Protein 5N6G (pdb70)

B-factor: mean 23.85, std 12.66, range [9.95, 80.32]

Solvent-accessible surface area: 14034 Å² total; per-residue (Å²): 91,47,1,40,72,88,11,101,0,34,81,3,49,2,67,12,31,0,0,1,3,17,27,35,1,9,9,1,84,45,10,52,6,56,100,61,2,2,58,0,1,67,65,0,4,78,3,2,0,1,0,0,4,2,0,0,5,15,76,36,0,10,0,19,10,48,3,1,0,6,69,80,156,107,0,17,121,12,0,77,107,0,0,69,16,0,63,106,60,56,4,56,0,0,0,4,0,5,1,0,0,6,0,0,35,48,63,26,8,46,193,49,26,90,0,2,1,2,12,69,54,63,4,189,16,121,0,52,15,73,63,164,113,49,68,54,42,139,18,129,7,16,128,8,84,47,5,74,96,117,24,2,35,119,2,19,77,43,0,79,40,1,0,111,9,0,69,90,0,16,7,21,0,0,0,0,9,0,0,16,0,20,0,1,0,0,1,0,0,46,39,3,10,128,34,142,50,94,18,4,54,54,44,90,32,29,0,83,0,1,17,56,0,0,61,8,0,16,152,65,16,30,25,14,75,0,0,0,12,0,0,0,3,0,52,27,29,72,4,88,7,41,84,10,41,72,0,0,25,48,0,0,66,23,0,6,132,61,122,6,0,0,0,0,1,0,17,0,7,57,58,31,81,102,126,63,88,42,12,132,159,100,18,72,51,78,40,0,33,41,11,1,73,130,35,36,2,172,1,11,8,0,0,14,9,64,34,86,66,98,44,0,33,84,9,2,106,70,47,145,6,31,0,0,1,11,14,106,24,0,4,0,0,6,16,0,21,112,12,3,120,88,98,22,113,81,37,83,55,69,107,107,32,17,106,19,74,33,46,128,6,1,19,86,24,82,60,50,130

Organism: Agrobacterium tumefaciens (NCBI:txid358)

Nearest PDB structures (foldseek):
  5n6g-assembly1_A  TM=1.003E+00  e=8.844E-84  Agrobacterium tumefaciens
  4a3u-assembly2_B  TM=9.582E-01  e=4.221E-44  Zymomonas mobilis
  2g5w-assembly1_A  TM=9.182E-01  e=3.194E-43  Arabidopsis thaliana
  8s8y-assembly1_A  TM=8.982E-01  e=1.308E-43  Solanum lycopersicum
  2g5w-assembly2_B  TM=9.128E-01  e=4.382E-42  Arabidopsis thaliana

CATH classification: 3.20.20.70

Foldseek 3Di:
DFQQDWDFQQPQTFRGFEEADEAAALAAAPLAADPQNLLLLLLQLNGSEYEYHEAELDLLQDAAGNHHHLPDPRRLQNLLSNLVSSVVSPGAYAYAYTGFAQNHALQSHVVSDHREAQAFDHFQDKYWDADPVRDIDIDGGGGHHHDDPVNLVVVLVSLLVSLVSRVSSPHQAYAYECEQNGHLVLLQADVNHPDDDQSDDDLNNSLVSVVSSLVSSCVRPNQSRYEYEYEQAACGRNTHHADSAVNLLVNLLVVLQRSHREYEYEQEHAQDDNQDHRHDDTHDVQSSVCSNVVSNHDGFYEYEDPDDLVNQRCCCVVPVGVHYHYYQQCLQESVVVVCSVVVHDGGGQDVVSSYDDGCVSRNPRDYDD

InterPro domains:
  IPR001155 NADH:flavin oxidoreductase/NADH oxidase, N-terminal [PF00724] (3-348)
  IPR013785 Aldolase-type TIM barrel [G3DSA:3.20.20.70] (1-371)
  IPR045247 Oxidoreductase Oye-like [PTHR22893] (2-369)

Radius of gyration: 19.06 Å; Cα contacts (8 Å, |Δi|>4): 917; chains: 1; bounding box: 37×59×51 Å

Sequence (369 aa):
TSLFEPAQAGDIALANRIVMAPLTRNRSPGAIPNNLNATYYEQRATAGLIVTEGTPISQQGQGYADVPGLYKREAIEGWKKITDGVHSAGGKIVAQIWHVGRISHTSLQPHGGQPVAPSAITAKSSKTYYIINDDGTGAFAETSEPRALTIDDIGLILEEDYRSGARAALEAGFDGVEIHAANGYLIEQFLLKSSSTNQRTDDYGGSIENRARFLLEVVDAVAEEIGAGRTGIRLSPVTPANDIFEADPQPLYNYVVEEQLGKRNLAFIHVVVEGATGGPRDFKQGDKPFDYASFKAAYRNAGGKGLWIANNGYDRQSAIEAVESGKVDAVAFGKAFIANPDLVRRLKNDAPLNAPNQPTFYGGGAEGYTDYPALA

Secondary structure (DSSP, 8-state):
--TTS-EEETTEEESSSEEE--------GGG---HHHHHHHHTTTTSSEEEEEEEESSSTT--STT---SSSHHHHHHHHHHHHHHHHTT--EEEEEE--TTS--GGGSGGGPPPEESS----S-EEEEE-TTS-EEEEEPPPPEEPPHHHHHHHHHHHHHHHHHHHHTT-SEEEEE--TTSHHHHHHSTTT----STTSSSHHHHHHHHHHHHHHHHHHH-GGGEEEEE-TT--GGG---S-HHHHHHHHHHHHTTTT-SEEEEE-SSTTS-TT--SSSSPP-HHHHHHHHHHTT--SEEEEESS--HHHHHHHHHTTS-SEEEESHHHHH-TTHHHHHHHT---PPP-GGGSSSSSSTTTT-SPPP-

Structure (mmCIF, N/CA/C/O backbone):
data_5N6G
#
_entry.id   5N6G
#
_cell.length_a   60.090
_cell.length_b   69.160
_cell.length_c   91.890
_cell.angle_alpha   90.00
_cell.angle_beta   90.00
_cell.angle_gamma   90.00
#
_symmetry.space_group_name_H-M   'P 21 21 21'
#
loop_
_entity.id
_entity.type
_entity.pdbx_description
1 polymer 'GTN Reductase'
2 non-polymer 'FLAVIN MONONUCLEOTIDE'
3 non-polymer '2-Phenylacrylic acid'
4 non-polymer GLYCEROL
5 non-polymer 'ACETATE ION'
6 water water
#
loop_
_atom_site.group_PDB
_atom_site.id
_atom_site.type_symbol
_atom_site.label_atom_id
_atom_site.label_alt_id
_atom_site.label_comp_id
_atom_site.label_asym_id
_atom_site.label_entity_id
_atom_site.label_seq_id
_atom_site.pdbx_PDB_ins_code
_atom_site.Cartn_x
_atom_site.Cartn_y
_atom_site.Cartn_z
_atom_site.occupancy
_atom_site.B_iso_or_equiv
_atom_site.auth_seq_id
_atom_site.auth_comp_id
_atom_site.auth_asym_id
_atom_site.auth_atom_id
_atom_site.pdbx_PDB_model_num
ATOM 1 N N . THR A 1 2 ? 137.152 61.121 75.365 1.00 40.65 2 THR A N 1
ATOM 2 C CA . THR A 1 2 ? 137.119 60.854 76.801 1.00 30.61 2 THR A CA 1
ATOM 3 C C . THR A 1 2 ? 135.838 60.120 77.170 1.00 33.45 2 THR A C 1
ATOM 4 O O . THR A 1 2 ? 134.755 60.463 76.706 1.00 33.78 2 THR A O 1
ATOM 8 N N . SER A 1 3 ?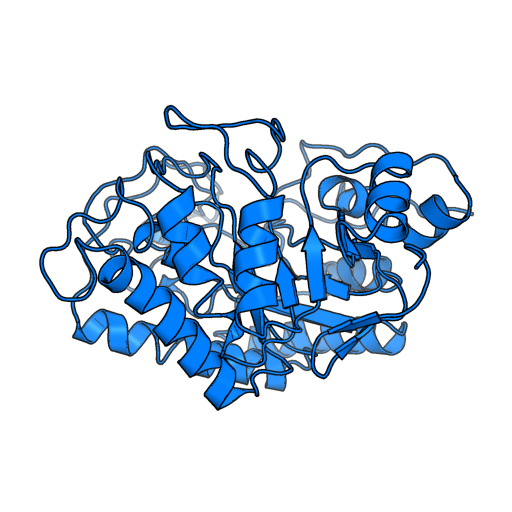 135.971 59.121 78.032 1.00 25.98 3 SER A N 1
ATOM 9 C CA . SER A 1 3 ? 134.859 58.300 78.475 1.00 25.64 3 SER A CA 1
ATOM 10 C C . SER A 1 3 ? 134.487 58.662 79.907 1.00 26.91 3 SER A C 1
ATOM 11 O O . SER A 1 3 ? 135.349 58.998 80.715 1.00 23.24 3 SER A O 1
ATOM 14 N N . LEU A 1 4 ? 133.191 58.555 80.207 1.00 22.96 4 LEU A N 1
ATOM 15 C CA . LEU A 1 4 ? 132.696 58.678 81.576 1.00 24.58 4 LEU A CA 1
ATOM 16 C C . LEU A 1 4 ? 133.403 57.715 82.521 1.00 23.70 4 LEU A C 1
ATOM 17 O O . LEU A 1 4 ? 133.495 57.980 83.730 1.00 22.37 4 LEU A O 1
ATOM 22 N N . PHE A 1 5 ? 133.880 56.593 82.001 1.00 24.69 5 PHE A N 1
ATOM 23 C CA . PHE A 1 5 ? 134.415 55.521 82.818 1.00 21.47 5 PHE A CA 1
ATOM 24 C C . PHE A 1 5 ? 135.920 55.592 82.980 1.00 26.56 5 PHE A C 1
ATOM 25 O O . PHE A 1 5 ? 136.476 54.806 83.747 1.00 31.93 5 PHE A O 1
ATOM 33 N N . GLU A 1 6 ? 136.581 56.550 82.354 1.00 23.15 6 GLU A N 1
ATOM 34 C CA . GLU A 1 6 ? 138.028 56.557 82.482 1.00 25.72 6 GLU A CA 1
ATOM 35 C C . GLU A 1 6 ? 138.491 57.554 83.537 1.00 18.92 6 GLU A C 1
ATOM 36 O O . GLU A 1 6 ? 137.747 58.448 83.954 1.00 20.98 6 GLU A O 1
ATOM 42 N N . PRO A 1 7 ? 139.724 57.406 84.015 1.00 20.74 7 PRO A N 1
ATOM 43 C CA . PRO A 1 7 ? 140.190 58.233 85.135 1.00 20.46 7 PRO A CA 1
ATOM 44 C C . PRO A 1 7 ? 140.288 59.705 84.782 1.00 25.01 7 PRO A C 1
ATOM 45 O O . PRO A 1 7 ? 140.309 60.117 83.619 1.00 22.50 7 PRO A O 1
ATOM 49 N N . ALA A 1 8 ? 140.353 60.509 85.837 1.00 22.92 8 ALA A N 1
ATOM 50 C CA . ALA A 1 8 ? 140.518 61.942 85.703 1.00 19.82 8 ALA A CA 1
ATOM 51 C C . ALA A 1 8 ? 141.378 62.460 86.840 1.00 23.90 8 ALA A C 1
ATOM 52 O O . ALA A 1 8 ? 141.675 61.747 87.807 1.00 22.66 8 ALA A O 1
ATOM 54 N N . GLN A 1 9 ? 141.760 63.725 86.716 1.00 23.34 9 GLN A N 1
ATOM 55 C CA . GLN A 1 9 ? 142.569 64.401 87.717 1.00 27.61 9 GLN A CA 1
ATOM 56 C C . GLN A 1 9 ? 141.869 65.696 88.087 1.00 24.14 9 GLN A C 1
ATOM 57 O O . GLN A 1 9 ? 141.529 66.492 87.206 1.00 25.70 9 GLN A O 1
ATOM 63 N N . ALA A 1 10 ? 141.633 65.901 89.373 1.00 18.53 10 ALA A N 1
ATOM 64 C CA . ALA A 1 10 ? 141.046 67.145 89.871 1.00 18.15 10 ALA A CA 1
ATOM 65 C C . ALA A 1 10 ? 142.101 67.754 90.780 1.00 23.48 10 ALA A C 1
ATOM 66 O O . ALA A 1 10 ? 142.208 67.363 91.939 1.00 21.66 10 ALA A O 1
ATOM 68 N N . GLY A 1 11 ? 142.900 68.661 90.248 1.00 21.59 11 GLY A N 1
ATOM 69 C CA . GLY A 1 11 ? 143.970 69.236 91.046 1.00 24.57 11 GLY A CA 1
ATOM 70 C C . GLY A 1 11 ? 144.909 68.139 91.511 1.00 16.62 11 GLY A C 1
ATOM 71 O O . GLY A 1 11 ? 145.483 67.405 90.698 1.00 23.31 11 GLY A O 1
ATOM 72 N N . ASP A 1 12 ? 145.053 67.994 92.829 1.00 19.83 12 ASP A N 1
ATOM 73 C CA . ASP A 1 12 ? 145.902 66.967 93.423 1.00 22.65 12 ASP A CA 1
ATOM 74 C C . ASP A 1 12 ? 145.207 65.625 93.584 1.00 24.03 12 ASP A C 1
ATOM 75 O O . ASP A 1 12 ? 145.846 64.674 94.049 1.00 24.38 12 ASP A O 1
ATOM 80 N N . ILE A 1 13 ? 143.933 65.516 93.216 1.00 19.93 13 ILE A N 1
ATOM 81 C CA . ILE A 1 13 ? 143.138 64.328 93.495 1.00 17.80 13 ILE A CA 1
ATOM 82 C C . ILE A 1 13 ? 142.997 63.516 92.213 1.00 16.89 13 ILE A C 1
ATOM 83 O O . ILE A 1 13 ? 142.472 64.012 91.210 1.00 22.37 13 ILE A O 1
ATOM 88 N N . ALA A 1 14 ? 143.433 62.263 92.260 1.00 21.24 14 ALA A N 1
ATOM 89 C CA . ALA A 1 14 ? 143.269 61.331 91.149 1.00 18.48 14 ALA A CA 1
ATOM 90 C C . ALA A 1 14 ? 141.953 60.582 91.289 1.00 24.29 14 ALA A C 1
ATOM 91 O O . ALA A 1 14 ? 141.708 59.967 92.324 1.00 27.19 14 ALA A O 1
ATOM 93 N N . LEU A 1 15 ? 141.118 60.620 90.246 1.00 19.63 15 LEU A N 1
ATOM 94 C CA . LEU A 1 15 ? 139.832 59.926 90.229 1.00 19.58 15 LEU A CA 1
ATOM 95 C C . LEU A 1 15 ? 139.901 58.696 89.336 1.00 25.31 15 LEU A C 1
ATOM 96 O O . LEU A 1 15 ? 140.419 58.761 88.216 1.00 22.61 15 LEU A O 1
ATOM 101 N N . ALA A 1 16 ? 139.338 57.581 89.813 1.00 19.48 16 ALA A N 1
ATOM 102 C CA . ALA A 1 16 ? 139.366 56.341 89.026 1.00 19.29 16 ALA A CA 1
ATOM 103 C C . ALA A 1 16 ? 138.379 56.370 87.871 1.00 23.50 16 ALA A C 1
ATOM 104 O O . ALA A 1 16 ? 138.521 55.586 86.926 1.00 23.54 16 ALA A O 1
ATOM 106 N N . ASN A 1 17 ? 137.375 57.233 87.938 1.00 20.42 17 ASN A N 1
ATOM 107 C CA . ASN A 1 17 ? 136.390 57.387 86.882 1.00 19.17 17 ASN A CA 1
ATOM 108 C C . ASN A 1 17 ? 135.738 58.744 87.065 1.00 18.49 17 ASN A C 1
ATOM 109 O O . ASN A 1 17 ? 136.029 59.473 88.017 1.00 18.58 17 ASN A O 1
ATOM 114 N N . ARG A 1 18 ? 134.840 59.082 86.145 1.00 18.35 18 ARG A N 1
ATOM 115 C CA . ARG A 1 18 ? 134.249 60.405 86.116 1.00 17.93 18 ARG A CA 1
ATOM 116 C C . ARG A 1 18 ? 132.798 60.400 86.580 1.00 20.47 18 ARG A C 1
ATOM 117 O O . ARG A 1 18 ? 132.040 61.313 86.255 1.00 19.32 18 ARG A O 1
ATOM 125 N N . ILE A 1 19 ? 132.422 59.421 87.394 1.00 19.26 19 ILE A N 1
ATOM 126 C CA . ILE A 1 19 ? 131.093 59.339 87.986 1.00 17.66 19 ILE A CA 1
ATOM 127 C C . ILE A 1 19 ? 131.241 59.803 89.432 1.00 17.39 19 ILE A C 1
ATOM 128 O O . ILE A 1 19 ? 131.950 59.177 90.223 1.00 19.69 19 ILE A O 1
ATOM 133 N N . VAL A 1 20 ? 130.626 60.928 89.765 1.00 14.75 20 VAL A N 1
ATOM 134 C CA . VAL A 1 20 ? 130.774 61.569 91.062 1.00 15.83 20 VAL A CA 1
ATOM 135 C C . VAL A 1 20 ? 129.483 61.392 91.850 1.00 15.35 20 VAL A C 1
ATOM 136 O O . VAL A 1 20 ? 128.385 61.478 91.293 1.00 17.41 20 VAL A O 1
ATOM 140 N N . MET A 1 21 ? 129.613 61.114 93.146 1.00 14.96 21 MET A N 1
ATOM 141 C CA . MET A 1 21 ? 128.468 61.126 94.053 1.00 14.49 21 MET A CA 1
ATOM 142 C C . MET A 1 21 ? 128.247 62.553 94.546 1.00 14.63 21 MET A C 1
ATOM 143 O O . MET A 1 21 ? 129.084 63.121 95.274 1.00 15.45 21 MET A O 1
ATOM 148 N N . ALA A 1 22 ? 127.135 63.143 94.125 1.00 14.95 22 ALA A N 1
ATOM 149 C CA . ALA A 1 22 ? 126.803 64.499 94.525 1.00 15.43 22 ALA A CA 1
ATOM 150 C C . ALA A 1 22 ? 126.543 64.578 96.035 1.00 13.28 22 ALA A C 1
ATOM 151 O O . ALA A 1 22 ? 126.209 63.573 96.680 1.00 16.37 22 ALA A O 1
ATOM 153 N N . PRO A 1 23 ? 126.675 65.772 96.615 1.00 13.24 23 PRO A N 1
ATOM 154 C CA . PRO A 1 23 ? 126.435 65.930 98.058 1.00 12.30 23 PRO A CA 1
ATOM 155 C C . PRO A 1 23 ? 124.962 65.717 98.378 1.00 15.07 23 PRO A C 1
ATOM 156 O O . PRO A 1 23 ? 124.085 66.257 97.698 1.00 16.36 23 PRO A O 1
ATOM 160 N N . LEU A 1 24 ? 124.688 64.929 99.417 1.00 12.96 24 LEU A N 1
ATOM 161 C CA . LEU A 1 24 ? 123.318 64.580 99.767 1.00 13.27 24 LEU A CA 1
ATOM 162 C C . LEU A 1 24 ? 123.122 64.604 101.282 1.00 16.23 24 LEU A C 1
ATOM 163 O O . LEU A 1 24 ? 123.485 63.643 101.969 1.00 17.19 24 LEU A O 1
ATOM 168 N N . THR A 1 25 ? 122.485 65.657 101.779 1.00 11.77 25 THR A N 1
ATOM 169 C CA . THR A 1 25 ? 122.037 65.729 103.175 1.00 11.75 25 THR A CA 1
ATOM 170 C C . THR A 1 25 ? 121.034 64.627 103.482 1.00 12.73 25 THR A C 1
ATOM 171 O O . THR A 1 25 ? 120.007 64.482 102.804 1.00 13.82 25 THR A O 1
ATOM 175 N N . ARG A 1 26 ? 121.332 63.827 104.512 1.00 14.91 26 ARG A N 1
ATOM 176 C CA . ARG A 1 26 ? 120.453 62.736 104.902 1.00 14.09 26 ARG A CA 1
ATOM 177 C C . ARG A 1 26 ? 119.980 62.809 106.346 1.00 15.78 26 ARG A C 1
ATOM 178 O O . ARG A 1 26 ? 119.119 62.020 106.721 1.00 15.12 26 ARG A O 1
ATOM 186 N N . ASN A 1 27 ? 120.507 63.737 107.150 1.00 14.71 27 ASN A N 1
ATOM 187 C CA . ASN A 1 27 ? 120.082 63.964 108.544 1.00 14.81 27 ASN A CA 1
ATOM 188 C C . ASN A 1 27 ? 120.094 62.695 109.395 1.00 14.15 27 ASN A C 1
ATOM 189 O O . ASN A 1 27 ? 119.141 62.392 110.134 1.00 15.70 27 ASN A O 1
ATOM 194 N N . ARG A 1 28 ? 121.203 61.973 109.324 1.00 14.80 28 ARG A N 1
ATOM 195 C CA . ARG A 1 28 ? 121.349 60.728 110.055 1.00 15.97 28 ARG A CA 1
ATOM 196 C C . ARG A 1 28 ? 122.580 60.744 110.951 1.00 15.13 28 ARG A C 1
ATOM 197 O O . ARG A 1 28 ? 123.173 59.698 111.219 1.00 15.92 28 ARG A O 1
ATOM 205 N N . SER A 1 29 ? 122.961 61.926 111.450 1.00 16.34 29 SER A N 1
ATOM 206 C CA . SER A 1 29 ? 124.120 62.075 112.332 1.00 16.14 29 SER A CA 1
ATOM 207 C C . SER A 1 29 ? 123.758 62.884 113.579 1.00 15.48 29 SER A C 1
ATOM 208 O O . SER A 1 29 ? 124.168 64.040 113.725 1.00 18.18 29 SER A O 1
ATOM 211 N N . PRO A 1 30 ? 123.017 62.285 114.508 1.00 15.90 30 PRO A N 1
ATOM 212 C CA . PRO A 1 30 ? 122.686 62.981 115.756 1.00 19.58 30 PRO A CA 1
ATOM 213 C C . PRO A 1 30 ? 123.925 63.513 116.460 1.00 19.66 30 PRO A C 1
ATOM 214 O O . PRO A 1 30 ? 124.981 62.868 116.506 1.00 20.75 30 PRO A O 1
ATOM 218 N N . GLY A 1 31 ? 123.783 64.707 117.028 1.00 18.58 31 GLY A N 1
ATOM 219 C CA . GLY A 1 31 ? 124.870 65.343 117.732 1.00 22.07 31 GLY A CA 1
ATOM 220 C C . GLY A 1 31 ? 125.928 65.915 116.833 1.00 22.08 31 GLY A C 1
ATOM 221 O O . GLY A 1 31 ? 126.987 66.315 117.329 1.00 18.44 31 GLY A O 1
ATOM 222 N N . ALA A 1 32 ? 125.688 65.929 115.518 1.00 15.29 32 ALA A N 1
ATOM 223 C CA . ALA A 1 32 ? 126.632 66.480 114.551 1.00 15.32 32 ALA A CA 1
ATOM 224 C C . ALA A 1 32 ? 127.902 65.640 114.446 1.00 16.25 32 ALA A C 1
ATOM 225 O O . ALA A 1 32 ? 128.968 66.162 114.097 1.00 18.18 32 ALA A O 1
ATOM 227 N N . ILE A 1 33 ? 127.788 64.337 114.710 1.00 15.38 33 ILE A N 1
ATOM 228 C CA . ILE A 1 33 ? 128.930 63.431 114.766 1.00 14.52 33 ILE A CA 1
ATOM 229 C C . ILE A 1 33 ? 128.634 62.257 113.844 1.00 15.85 33 ILE A C 1
ATOM 230 O O . ILE A 1 33 ? 127.644 61.544 114.045 1.00 16.72 33 ILE A O 1
ATOM 235 N N . PRO A 1 34 ? 129.458 61.992 112.821 1.00 14.73 34 PRO A N 1
ATOM 236 C CA . PRO A 1 34 ? 129.239 60.792 112.009 1.00 14.32 34 PRO A CA 1
ATOM 237 C C . PRO A 1 34 ? 129.374 59.533 112.844 1.00 16.42 34 PRO A C 1
ATOM 238 O O . PRO A 1 34 ? 130.199 59.450 113.754 1.00 19.52 34 PRO A O 1
ATOM 242 N N . ASN A 1 35 ? 128.572 58.522 112.487 1.00 17.53 35 ASN A N 1
ATOM 243 C CA . ASN A 1 35 ? 128.495 57.289 113.257 1.00 15.06 35 ASN A CA 1
ATOM 244 C C . ASN A 1 35 ? 128.752 56.075 112.368 1.00 16.21 35 ASN A C 1
ATOM 245 O O . ASN A 1 35 ? 129.162 56.222 111.210 1.00 16.41 35 ASN A O 1
ATOM 250 N N . ASN A 1 36 ? 128.592 54.868 112.906 1.00 16.05 36 ASN A N 1
ATOM 251 C CA . ASN A 1 36 ? 128.973 53.674 112.146 1.00 16.34 36 ASN A CA 1
ATOM 252 C C . ASN A 1 36 ? 128.046 53.430 110.959 1.00 16.45 36 ASN A C 1
ATOM 253 O O . ASN A 1 36 ? 128.490 52.943 109.906 1.00 17.39 36 ASN A O 1
ATOM 258 N N . LEU A 1 37 ? 126.757 53.741 111.110 1.00 19.53 37 LEU A N 1
ATOM 259 C CA . LEU A 1 37 ? 125.832 53.611 109.977 1.00 18.28 37 LEU A CA 1
ATOM 260 C C . LEU A 1 37 ? 126.226 54.538 108.834 1.00 20.45 37 LEU A C 1
ATOM 261 O O . LEU A 1 37 ? 126.193 54.144 107.656 1.00 17.20 37 LEU A O 1
ATOM 266 N N . ASN A 1 38 ? 126.615 55.773 109.159 1.00 16.00 38 ASN A N 1
ATOM 267 C CA . ASN A 1 38 ? 127.108 56.702 108.151 1.00 15.10 38 ASN A CA 1
ATOM 268 C C . ASN A 1 38 ? 128.307 56.115 107.419 1.00 15.85 38 ASN A C 1
ATOM 269 O O . ASN A 1 38 ? 128.455 56.290 106.196 1.00 16.71 38 ASN A O 1
ATOM 274 N N . ALA A 1 39 ? 129.178 55.410 108.154 1.00 16.76 39 ALA A N 1
ATOM 275 C CA . ALA A 1 39 ? 130.353 54.820 107.525 1.00 17.77 39 ALA A CA 1
ATOM 276 C C . ALA A 1 39 ? 129.958 53.730 106.546 1.00 16.16 39 ALA A C 1
ATOM 277 O O . ALA A 1 39 ? 130.508 53.651 105.443 1.00 17.74 39 ALA A O 1
ATOM 279 N N . THR A 1 40 ? 128.993 52.896 106.913 1.00 16.57 40 THR A N 1
ATOM 280 C CA . THR A 1 40 ? 128.537 51.871 105.982 1.00 17.06 40 THR A CA 1
ATOM 281 C C . THR A 1 40 ? 128.012 52.509 104.703 1.00 17.45 40 THR A C 1
ATOM 282 O O . THR A 1 40 ? 128.322 52.064 103.595 1.00 18.58 40 THR A O 1
ATOM 286 N N . TYR A 1 41 ? 127.197 53.547 104.853 1.00 17.20 41 TYR A N 1
ATOM 287 C CA . TYR A 1 41 ? 126.578 54.217 103.714 1.00 15.36 41 TYR A CA 1
ATOM 288 C C . TYR A 1 41 ? 127.615 54.707 102.719 1.00 16.77 41 TYR A C 1
ATOM 289 O O . TYR A 1 41 ? 127.480 54.485 101.506 1.00 15.41 41 TYR A O 1
ATOM 298 N N . TYR A 1 42 ? 128.650 55.406 103.200 1.00 16.30 42 TYR A N 1
ATOM 299 C CA . TYR A 1 42 ? 129.649 55.920 102.269 1.00 14.32 42 TYR A CA 1
ATOM 300 C C . TYR A 1 42 ? 130.512 54.796 101.699 1.00 19.15 42 TYR A C 1
ATOM 301 O O . TYR A 1 42 ? 130.870 54.823 100.512 1.00 17.19 42 TYR A O 1
ATOM 310 N N . GLU A 1 43 ? 130.842 53.795 102.516 1.00 18.00 43 GLU A N 1
ATOM 311 C CA . GLU A 1 43 ? 131.672 52.698 102.032 1.00 16.74 43 GLU A CA 1
ATOM 312 C C . GLU A 1 43 ? 130.965 51.922 100.924 1.00 17.94 43 GLU A C 1
ATOM 313 O O . GLU A 1 43 ? 131.625 51.419 100.004 1.00 20.15 43 GLU A O 1
ATOM 319 N N . GLN A 1 44 ? 129.629 51.825 100.989 1.00 16.52 44 GLN A N 1
ATOM 320 C CA . GLN A 1 44 ? 128.844 51.131 99.965 1.00 19.69 44 GLN A CA 1
ATOM 321 C C . GLN A 1 44 ? 128.978 51.780 98.597 1.00 18.38 44 GLN A C 1
ATOM 322 O O . GLN A 1 44 ? 128.734 51.109 97.567 1.00 19.23 44 GLN A O 1
ATOM 328 N N . ARG A 1 45 ? 129.320 53.073 98.577 1.00 17.37 45 ARG A N 1
ATOM 329 C CA . ARG A 1 45 ? 129.360 53.901 97.378 1.00 17.22 45 ARG A CA 1
ATOM 330 C C . ARG A 1 45 ? 130.779 54.294 96.957 1.00 19.93 45 ARG A C 1
ATOM 331 O O . ARG A 1 45 ? 130.949 55.131 96.066 1.00 18.48 45 ARG A O 1
ATOM 339 N N . ALA A 1 46 ? 131.793 53.647 97.510 1.00 19.17 46 ALA A N 1
ATOM 340 C CA . ALA A 1 46 ? 133.175 54.052 97.319 1.00 19.85 46 ALA A CA 1
ATOM 341 C C . ALA A 1 46 ? 133.735 53.700 95.949 1.00 20.06 46 ALA A C 1
ATOM 342 O O . ALA A 1 46 ? 134.896 54.045 95.685 1.00 24.15 46 ALA A O 1
ATOM 344 N N . THR A 1 47 ? 132.978 53.006 95.092 1.00 20.93 47 THR A N 1
ATOM 345 C CA . THR A 1 47 ? 133.415 52.854 93.707 1.00 18.69 47 THR A CA 1
ATOM 346 C C . THR A 1 47 ? 133.179 54.109 92.872 1.00 19.10 47 THR A C 1
ATOM 347 O O . THR A 1 47 ? 133.701 54.186 91.748 1.00 20.19 47 THR A O 1
ATOM 351 N N . ALA A 1 48 ? 132.466 55.102 93.402 1.00 20.14 48 ALA A N 1
ATOM 352 C CA . ALA A 1 48 ? 132.398 56.405 92.751 1.00 18.19 48 ALA A CA 1
ATOM 353 C C . ALA A 1 48 ? 133.804 56.924 92.507 1.00 17.51 48 ALA A C 1
ATOM 354 O O . ALA A 1 48 ? 134.695 56.728 93.333 1.00 19.67 48 ALA A O 1
ATOM 356 N N . GLY A 1 49 ? 134.008 57.574 91.355 1.00 19.11 49 GLY A N 1
ATOM 357 C CA . GLY A 1 49 ? 135.280 58.239 91.117 1.00 18.52 49 GLY A CA 1
ATOM 358 C C . GLY A 1 49 ? 135.609 59.259 92.192 1.00 18.02 49 GLY A C 1
ATOM 359 O O . GLY A 1 49 ? 136.764 59.383 92.622 1.00 18.09 49 GLY A O 1
ATOM 360 N N . LEU A 1 50 ? 134.594 59.975 92.662 1.00 16.04 50 LEU A N 1
ATOM 361 C CA . LEU A 1 50 ? 134.724 60.920 93.762 1.00 14.45 50 LEU A CA 1
ATOM 362 C C . LEU A 1 50 ? 133.401 60.952 94.512 1.00 14.91 50 LEU A C 1
ATOM 363 O O . LEU A 1 50 ? 132.334 61.030 93.894 1.00 16.41 50 LEU A O 1
ATOM 368 N N . ILE A 1 51 ? 133.471 60.896 95.852 1.00 15.07 51 ILE A N 1
ATOM 369 C CA . ILE A 1 51 ? 132.331 61.177 96.702 1.00 12.45 51 ILE A CA 1
ATOM 370 C C . ILE A 1 51 ? 132.454 62.600 97.205 1.00 13.82 51 ILE A C 1
ATOM 371 O O . ILE A 1 51 ? 133.507 62.972 97.734 1.00 15.69 51 ILE A O 1
ATOM 376 N N . VAL A 1 52 ? 131.384 63.393 97.055 1.00 12.94 52 VAL A N 1
ATOM 377 C CA . VAL A 1 52 ? 131.232 64.640 97.798 1.00 12.38 52 VAL A CA 1
ATOM 378 C C . VAL A 1 52 ? 130.294 64.340 98.950 1.00 12.72 52 VAL A C 1
ATOM 379 O O . VAL A 1 52 ? 129.186 63.825 98.733 1.00 15.14 52 VAL A O 1
ATOM 383 N N . THR A 1 53 ? 130.734 64.637 100.171 1.00 13.70 53 THR A N 1
ATOM 384 C CA . THR A 1 53 ? 129.884 64.337 101.304 1.00 13.44 53 THR A CA 1
ATOM 385 C C . THR A 1 53 ? 128.638 65.218 101.280 1.00 14.03 53 THR A C 1
ATOM 386 O O . THR A 1 53 ? 128.601 66.291 100.672 1.00 15.58 53 THR A O 1
ATOM 390 N N . GLU A 1 54 ? 127.643 64.784 102.046 1.00 14.70 54 GLU A N 1
ATOM 391 C CA . GLU A 1 54 ? 126.592 65.680 102.508 1.00 15.64 54 GLU A CA 1
ATOM 392 C C . GLU A 1 54 ? 127.202 66.971 103.028 1.00 13.78 54 GLU A C 1
ATOM 393 O O . GLU A 1 54 ? 128.311 66.981 103.560 1.00 13.23 54 GLU A O 1
ATOM 399 N N . GLY A 1 55 ? 126.459 68.064 102.932 1.00 15.93 55 GLY A N 1
ATOM 400 C CA . GLY A 1 55 ? 126.947 69.297 103.505 1.00 13.71 55 GLY A CA 1
ATOM 401 C C . GLY A 1 55 ? 127.318 69.100 104.954 1.00 11.99 55 GLY A C 1
ATOM 402 O O . GLY A 1 55 ? 126.569 68.471 105.722 1.00 13.01 55 GLY A O 1
ATOM 403 N N . THR A 1 56 ? 128.494 69.586 105.326 1.00 12.99 56 THR A N 1
ATOM 404 C CA . THR A 1 56 ? 129.013 69.409 106.676 1.00 10.66 56 THR A CA 1
ATOM 405 C C . THR A 1 56 ? 129.426 70.767 107.231 1.00 13.20 56 THR A C 1
ATOM 406 O O . THR A 1 56 ? 130.376 71.389 106.716 1.00 13.85 56 THR A O 1
ATOM 410 N N . PRO A 1 57 ? 128.727 71.295 108.231 1.00 11.31 57 PRO A N 1
ATOM 411 C CA . PRO A 1 57 ? 128.984 72.672 108.650 1.00 11.12 57 PRO A CA 1
ATOM 412 C C . PRO A 1 57 ? 130.325 72.859 109.317 1.00 13.33 57 PRO A C 1
ATOM 413 O O . PRO A 1 57 ? 130.826 71.996 110.045 1.00 14.51 57 PRO A O 1
ATOM 417 N N . ILE A 1 58 ? 130.888 74.046 109.065 1.00 13.26 58 ILE A N 1
ATOM 418 C CA . ILE A 1 58 ? 132.165 74.450 109.656 1.00 13.49 58 ILE A CA 1
ATOM 419 C C . ILE A 1 58 ? 132.029 74.891 111.105 1.00 14.30 58 ILE A C 1
ATOM 420 O O . ILE A 1 58 ? 133.046 75.039 111.807 1.00 15.74 58 ILE A O 1
ATOM 425 N N . SER A 1 59 ? 130.811 75.107 111.582 1.00 14.36 59 SER A N 1
ATOM 426 C CA . SER A 1 59 ? 130.576 75.635 112.917 1.00 14.45 59 SER A CA 1
ATOM 427 C C . SER A 1 59 ? 129.123 75.370 113.260 1.00 13.98 59 SER A C 1
ATOM 428 O O . SER A 1 59 ? 128.302 75.107 112.380 1.00 14.53 59 SER A O 1
ATOM 431 N N . GLN A 1 60 ? 128.800 75.504 114.547 1.00 13.22 60 GLN A N 1
ATOM 432 C CA . GLN A 1 60 ? 127.404 75.384 114.941 1.00 14.88 60 GLN A CA 1
ATOM 433 C C . GLN A 1 60 ? 126.580 76.522 114.339 1.00 17.10 60 GLN A C 1
ATOM 434 O O . GLN A 1 60 ? 125.426 76.326 113.943 1.00 15.27 60 GLN A O 1
ATOM 440 N N . GLN A 1 61 ? 127.166 77.715 114.241 1.00 14.70 61 GLN A N 1
ATOM 441 C CA . GLN A 1 61 ? 126.492 78.836 113.597 1.00 14.27 61 GLN A CA 1
ATOM 442 C C . GLN A 1 61 ? 126.123 78.493 112.155 1.00 13.90 61 GLN A C 1
ATOM 443 O O . GLN A 1 61 ? 125.084 78.938 111.654 1.00 13.84 61 GLN A O 1
ATOM 449 N N . GLY A 1 62 ? 126.936 77.695 111.489 1.00 13.44 62 GLY A N 1
ATOM 450 C CA . GLY A 1 62 ? 126.664 77.276 110.119 1.00 13.49 62 GLY A CA 1
ATOM 451 C C . GLY A 1 62 ? 125.670 76.160 109.937 1.00 13.81 62 GLY A C 1
ATOM 452 O O . GLY A 1 62 ? 125.424 75.768 108.782 1.00 13.48 62 GLY A O 1
ATOM 453 N N . GLN A 1 63 ? 125.134 75.607 111.028 1.00 12.57 63 GLN A N 1
ATOM 454 C CA . GLN A 1 63 ? 124.111 74.560 110.975 1.00 13.16 63 GLN A CA 1
ATOM 455 C C . GLN A 1 63 ? 122.736 75.147 110.702 1.00 15.77 63 GLN A C 1
ATOM 456 O O . GLN A 1 63 ? 122.330 76.115 111.347 1.00 15.00 63 GLN A O 1
ATOM 462 N N . GLY A 1 64 ? 121.979 74.475 109.834 1.00 15.38 64 GLY A N 1
ATOM 463 C CA . GLY A 1 64 ? 120.610 74.862 109.553 1.00 14.69 64 GLY A CA 1
ATOM 464 C C . GLY A 1 64 ? 119.567 73.776 109.682 1.00 16.22 64 GLY A C 1
ATOM 465 O O . GLY A 1 64 ? 118.372 74.073 109.614 1.00 15.96 64 GLY A O 1
ATOM 466 N N . TYR A 1 65 ? 120.003 72.517 109.867 1.00 15.52 65 TYR A N 1
ATOM 467 C CA . TYR A 1 65 ? 119.109 71.365 109.980 1.00 14.82 65 TYR A CA 1
ATOM 468 C C . TYR A 1 65 ? 119.622 70.463 111.086 1.00 16.05 65 TYR A C 1
ATOM 469 O O . TYR A 1 65 ? 120.823 70.404 111.360 1.00 17.61 65 TYR A O 1
ATOM 478 N N . ALA A 1 66 ? 118.698 69.702 111.668 1.00 17.80 66 ALA A N 1
ATOM 479 C CA . ALA A 1 66 ? 119.063 68.790 112.738 1.00 19.27 66 ALA A CA 1
ATOM 480 C C . ALA A 1 66 ? 119.748 67.529 112.212 1.00 16.11 66 ALA A C 1
ATOM 481 O O . ALA A 1 66 ? 119.531 67.082 111.079 1.00 17.30 66 ALA A O 1
ATOM 483 N N . ASP A 1 67 ? 120.589 66.953 113.072 1.00 14.71 67 ASP A N 1
ATOM 484 C CA . ASP A 1 67 ? 121.222 65.655 112.856 1.00 16.45 67 ASP A CA 1
ATOM 485 C C . ASP A 1 67 ? 122.122 65.653 111.623 1.00 19.21 67 ASP A C 1
ATOM 486 O O . ASP A 1 67 ? 122.235 64.637 110.930 1.00 16.39 67 ASP A O 1
ATOM 491 N N . VAL A 1 68 ? 122.762 66.789 111.358 1.00 14.40 68 VAL A N 1
ATOM 492 C CA . VAL A 1 68 ? 123.715 66.943 110.267 1.00 14.58 68 VAL A CA 1
ATOM 493 C C . VAL A 1 68 ? 125.124 66.851 110.838 1.00 14.80 68 VAL A C 1
ATOM 494 O O . VAL A 1 68 ? 125.417 67.528 111.841 1.00 13.92 68 VAL A O 1
ATOM 498 N N . PRO A 1 69 ? 126.009 66.058 110.241 1.00 14.83 69 PRO A N 1
ATOM 499 C CA . PRO A 1 69 ? 127.367 65.932 110.780 1.00 13.49 69 PRO A CA 1
ATOM 500 C C . PRO A 1 69 ? 128.164 67.188 110.476 1.00 13.76 69 PRO A C 1
ATOM 501 O O . PRO A 1 69 ? 128.062 67.754 109.392 1.00 15.98 69 PRO A O 1
ATOM 505 N N . GLY A 1 70 ? 128.975 67.621 111.442 1.00 15.79 70 GLY A N 1
ATOM 506 C CA . GLY A 1 70 ? 129.818 68.782 111.277 1.00 14.68 70 GLY A CA 1
ATOM 507 C C . GLY A 1 70 ? 131.309 68.475 111.286 1.00 16.20 70 GLY A C 1
ATOM 508 O O . GLY A 1 70 ? 131.740 67.324 111.318 1.00 14.52 70 GLY A O 1
ATOM 509 N N . LEU A 1 71 ? 132.106 69.555 111.257 1.00 15.86 71 LEU A N 1
ATOM 510 C CA . LEU A 1 71 ? 133.558 69.474 111.354 1.00 14.54 71 LEU A CA 1
ATOM 511 C C . LEU A 1 71 ? 134.097 70.248 112.553 1.00 18.90 71 LEU A C 1
ATOM 512 O O . LEU A 1 71 ? 135.280 70.582 112.582 1.00 23.10 71 LEU A O 1
ATOM 517 N N . TYR A 1 72 ? 133.263 70.516 113.559 1.00 15.77 72 TYR A N 1
ATOM 518 C CA . TYR A 1 72 ? 133.648 71.424 114.644 1.00 18.13 72 TYR A CA 1
ATOM 519 C C . TYR A 1 72 ? 133.697 70.755 116.015 1.00 19.65 72 TYR A C 1
ATOM 520 O O . TYR A 1 72 ? 133.923 71.441 117.031 1.00 22.09 72 TYR A O 1
ATOM 529 N N . LYS A 1 73 ? 133.525 69.445 116.089 1.00 17.09 73 LYS A N 1
ATOM 530 C CA . LYS A 1 73 ? 133.743 68.673 117.306 1.00 18.33 73 LYS A CA 1
ATOM 531 C C . LYS A 1 73 ? 134.847 67.660 117.065 1.00 20.80 73 LYS A C 1
ATOM 532 O O . LYS A 1 73 ? 134.947 67.109 115.963 1.00 16.76 73 LYS A O 1
ATOM 538 N N . ARG A 1 74 ? 135.672 67.408 118.094 1.00 20.18 74 ARG A N 1
ATOM 539 C CA . ARG A 1 74 ? 136.707 66.388 117.969 1.00 20.54 74 ARG A CA 1
ATOM 540 C C . ARG A 1 74 ? 136.095 65.045 117.631 1.00 17.92 74 ARG A C 1
ATOM 541 O O . ARG A 1 74 ? 136.643 64.288 116.822 1.00 16.97 74 ARG A O 1
ATOM 549 N N . GLU A 1 75 ? 134.978 64.722 118.278 1.00 17.70 75 GLU A N 1
ATOM 550 C CA . GLU A 1 75 ? 134.300 63.462 118.025 1.00 17.15 75 GLU A CA 1
ATOM 551 C C . GLU A 1 75 ? 133.840 63.365 116.581 1.00 15.43 75 GLU A C 1
ATOM 552 O O . GLU A 1 75 ? 133.800 62.263 116.021 1.00 17.23 75 GLU A O 1
ATOM 558 N N . ALA A 1 76 ? 133.489 64.501 115.972 1.00 16.14 76 ALA A N 1
ATOM 559 C CA . ALA A 1 76 ? 133.047 64.501 114.578 1.00 16.50 76 ALA A CA 1
ATOM 560 C C . ALA A 1 76 ? 134.220 64.214 113.653 1.00 18.74 76 ALA A C 1
ATOM 561 O O . ALA A 1 76 ? 134.098 63.448 112.693 1.00 16.58 76 ALA A O 1
ATOM 563 N N . ILE A 1 77 ? 135.370 64.827 113.926 1.00 16.17 77 ILE A N 1
ATOM 564 C CA . ILE A 1 77 ? 136.568 64.528 113.156 1.00 16.00 77 ILE A CA 1
ATOM 565 C C . ILE A 1 77 ? 136.893 63.038 113.231 1.00 21.11 77 ILE A C 1
ATOM 566 O O . ILE A 1 77 ? 137.232 62.411 112.225 1.00 18.99 77 ILE A O 1
ATOM 571 N N . GLU A 1 78 ? 136.797 62.448 114.423 1.00 17.65 78 GLU A N 1
ATOM 572 C CA . GLU A 1 78 ? 137.052 61.021 114.576 1.00 19.58 78 GLU A CA 1
ATOM 573 C C . GLU A 1 78 ? 136.046 60.201 113.784 1.00 17.11 78 GLU A C 1
ATOM 574 O O . GLU A 1 78 ? 136.409 59.223 113.130 1.00 20.19 78 GLU A O 1
ATOM 580 N N . GLY A 1 79 ? 134.767 60.584 113.833 1.00 18.88 79 GLY A N 1
ATOM 581 C CA . GLY A 1 79 ? 133.767 59.866 113.059 1.00 17.16 79 GLY A CA 1
ATOM 582 C C . GLY A 1 79 ? 134.014 59.954 111.567 1.00 17.26 79 GLY A C 1
ATOM 583 O O . GLY A 1 79 ? 133.839 58.977 110.837 1.00 15.46 79 GLY A O 1
ATOM 584 N N . TRP A 1 80 ? 134.405 61.136 111.081 1.00 13.41 80 TRP A N 1
ATOM 585 C CA . TRP A 1 80 ? 134.747 61.254 109.671 1.00 14.78 80 TRP A CA 1
ATOM 586 C C . TRP A 1 80 ? 135.983 60.441 109.305 1.00 17.58 80 TRP A C 1
ATOM 587 O O . TRP A 1 80 ? 136.086 59.934 108.169 1.00 17.41 80 TRP A O 1
ATOM 598 N N . LYS A 1 81 ? 136.952 60.332 110.222 1.00 15.37 81 LYS A N 1
ATOM 599 C CA . LYS A 1 81 ? 138.147 59.553 109.920 1.00 17.78 81 LYS A CA 1
ATOM 600 C C . LYS A 1 81 ? 137.798 58.097 109.642 1.00 18.72 81 LYS A C 1
ATOM 601 O O . LYS A 1 81 ? 138.399 57.466 108.770 1.00 18.46 81 LYS A O 1
ATOM 607 N N . LYS A 1 82 ? 136.833 57.540 110.365 1.00 18.46 82 LYS A N 1
ATOM 608 C CA . LYS A 1 82 ? 136.408 56.174 110.066 1.00 18.45 82 LYS A CA 1
ATOM 609 C C . LYS A 1 82 ? 135.848 56.078 108.651 1.00 18.18 82 LYS A C 1
ATOM 610 O O . LYS A 1 82 ? 136.093 55.091 107.943 1.00 22.21 82 LYS A O 1
ATOM 616 N N . ILE A 1 83 ? 135.101 57.103 108.226 1.00 16.67 83 ILE A N 1
ATOM 617 C CA . ILE A 1 83 ? 134.493 57.125 106.899 1.00 17.45 83 ILE A CA 1
ATOM 618 C C . ILE A 1 83 ? 135.558 57.247 105.810 1.00 19.50 83 ILE A C 1
ATOM 619 O O . ILE A 1 83 ? 135.545 56.495 104.827 1.00 18.34 83 ILE A O 1
ATOM 624 N N . THR A 1 84 ? 136.480 58.211 105.942 1.00 13.89 84 THR A N 1
ATOM 625 C CA . THR A 1 84 ? 137.478 58.389 104.891 1.00 14.65 84 THR A CA 1
ATOM 626 C C . THR A 1 84 ? 138.416 57.190 104.823 1.00 16.85 84 THR A C 1
ATOM 627 O O . THR A 1 84 ? 138.786 56.746 103.730 1.00 19.32 84 THR A O 1
ATOM 631 N N . ASP A 1 85 ? 138.793 56.624 105.973 1.00 18.18 85 ASP A N 1
ATOM 632 C CA . ASP A 1 85 ? 139.590 55.399 105.941 1.00 20.09 85 ASP A CA 1
ATOM 633 C C . ASP A 1 85 ? 138.855 54.287 105.188 1.00 22.96 85 ASP A C 1
ATOM 634 O O . ASP A 1 85 ? 139.459 53.559 104.389 1.00 21.08 85 ASP A O 1
ATOM 639 N N . GLY A 1 86 ? 137.554 54.120 105.452 1.00 20.05 86 GLY A N 1
ATOM 640 C CA . GLY A 1 86 ? 136.815 53.048 104.801 1.00 20.16 86 GLY A CA 1
ATOM 641 C C . GLY A 1 86 ? 136.697 53.263 103.304 1.00 20.66 86 GLY A C 1
ATOM 642 O O . GLY A 1 86 ? 136.859 52.326 102.512 1.00 24.13 86 GLY A O 1
ATOM 643 N N . VAL A 1 87 ? 136.410 54.499 102.897 1.00 17.36 87 VAL A N 1
ATOM 644 C CA . VAL A 1 87 ? 136.324 54.810 101.475 1.00 17.35 87 VAL A CA 1
ATOM 645 C C . VAL A 1 87 ? 137.672 54.571 100.818 1.00 20.39 87 VAL A C 1
ATOM 646 O O . VAL A 1 87 ? 137.761 53.986 99.724 1.00 19.62 87 VAL A O 1
ATOM 650 N N . HIS A 1 88 ? 138.751 55.005 101.473 1.00 19.91 88 HIS A N 1
ATOM 651 C CA . HIS A 1 88 ? 140.072 54.832 100.875 1.00 19.58 88 HIS A CA 1
ATOM 652 C C . HIS A 1 88 ? 140.449 53.358 100.772 1.00 21.76 88 HIS A C 1
ATOM 653 O O . HIS A 1 88 ? 141.025 52.938 99.762 1.00 24.41 88 HIS A O 1
ATOM 660 N N . SER A 1 89 ? 140.125 52.555 101.795 1.00 20.56 89 SER A N 1
ATOM 661 C CA . SER A 1 89 ? 140.432 51.128 101.744 1.00 25.83 89 SER A CA 1
ATOM 662 C C . SER A 1 89 ? 139.730 50.443 100.580 1.00 26.11 89 SER A C 1
ATOM 663 O O . SER A 1 89 ? 140.230 49.440 100.058 1.00 27.74 89 SER A O 1
ATOM 666 N N . ALA A 1 90 ? 138.575 50.953 100.180 1.00 23.84 90 ALA A N 1
ATOM 667 C CA . ALA A 1 90 ? 137.829 50.451 99.039 1.00 24.57 90 ALA A CA 1
ATOM 668 C C . ALA A 1 90 ? 138.286 51.063 97.722 1.00 30.40 90 ALA A C 1
ATOM 669 O O . ALA A 1 90 ? 137.675 50.789 96.686 1.00 34.31 90 ALA A O 1
ATOM 671 N N . GLY A 1 91 ? 139.338 51.877 97.739 1.00 25.87 91 GLY A N 1
ATOM 672 C CA . GLY A 1 91 ? 139.908 52.426 96.527 1.00 29.40 91 GLY A CA 1
ATOM 673 C C . GLY A 1 91 ? 139.317 53.739 96.062 1.00 26.36 91 GLY A C 1
ATOM 674 O O . GLY A 1 91 ? 139.656 54.194 94.958 1.00 26.64 91 GLY A O 1
ATOM 675 N N . GLY A 1 92 ? 138.479 54.383 96.873 1.00 21.93 92 GLY A N 1
ATOM 676 C CA . GLY A 1 92 ? 137.810 55.603 96.485 1.00 18.04 92 GLY A CA 1
ATOM 677 C C . GLY A 1 92 ? 138.513 56.876 96.937 1.00 19.26 92 GLY A C 1
ATOM 678 O O . GLY A 1 92 ? 139.634 56.872 97.456 1.00 19.76 92 GLY A O 1
ATOM 679 N N . LYS A 1 93 ? 137.832 57.991 96.676 1.00 17.98 93 LYS A N 1
ATOM 680 C CA . LYS A 1 93 ? 138.282 59.328 97.009 1.00 18.06 93 LYS A CA 1
ATOM 681 C C . LYS A 1 93 ? 137.079 60.114 97.506 1.00 15.40 93 LYS A C 1
ATOM 682 O O . LYS A 1 93 ? 135.954 59.902 97.047 1.00 15.81 93 LYS A O 1
ATOM 688 N N . ILE A 1 94 ? 137.306 61.016 98.457 1.00 16.88 94 ILE A N 1
ATOM 689 C CA . ILE A 1 94 ? 136.187 61.706 99.095 1.00 13.86 94 ILE A CA 1
ATOM 690 C C . ILE A 1 94 ? 136.617 63.100 99.518 1.00 16.10 94 ILE A C 1
ATOM 691 O O . ILE A 1 94 ? 137.707 63.289 100.067 1.00 16.75 94 ILE A O 1
ATOM 696 N N . VAL A 1 95 ? 135.749 64.080 99.234 1.00 13.62 95 VAL A N 1
ATOM 697 C CA . VAL A 1 95 ? 135.939 65.461 99.652 1.00 14.87 95 VAL A CA 1
ATOM 698 C C . VAL A 1 95 ? 134.762 65.867 100.532 1.00 12.73 95 VAL A C 1
ATOM 699 O O . VAL A 1 95 ? 133.623 65.432 100.332 1.00 13.84 95 VAL A O 1
ATOM 703 N N . ALA A 1 96 ? 135.047 66.716 101.506 1.00 12.96 96 ALA A N 1
ATOM 704 C CA . ALA A 1 96 ? 134.029 67.211 102.425 1.00 13.61 96 ALA A CA 1
ATOM 705 C C . ALA A 1 96 ? 133.386 68.465 101.859 1.00 12.32 96 ALA A C 1
ATOM 706 O O . ALA A 1 96 ? 134.099 69.409 101.486 1.00 13.69 96 ALA A O 1
ATOM 708 N N . GLN A 1 97 ? 132.055 68.490 101.804 1.00 13.41 97 GLN A N 1
ATOM 709 C CA . GLN A 1 97 ? 131.349 69.692 101.357 1.00 11.80 97 GLN A CA 1
ATOM 710 C C . GLN A 1 97 ? 131.192 70.612 102.562 1.00 10.93 97 GLN A C 1
ATOM 711 O O . GLN A 1 97 ? 130.246 70.475 103.334 1.00 17.42 97 GLN A O 1
ATOM 717 N N . ILE A 1 98 ? 132.095 71.572 102.708 1.00 11.81 98 ILE A N 1
ATOM 718 C CA . ILE A 1 98 ? 132.111 72.394 103.914 1.00 11.95 98 ILE A CA 1
ATOM 719 C C . ILE A 1 98 ? 131.099 73.526 103.754 1.00 11.89 98 ILE A C 1
ATOM 720 O O . ILE A 1 98 ? 131.042 74.207 102.720 1.00 12.83 98 ILE A O 1
ATOM 725 N N . TRP A 1 99 ? 130.278 73.715 104.776 1.00 13.52 99 TRP A N 1
ATOM 726 C CA . TRP A 1 99 ? 128.984 74.359 104.634 1.00 13.93 99 TRP A CA 1
ATOM 727 C C . TRP A 1 99 ? 128.779 75.443 105.686 1.00 14.42 99 TRP A C 1
ATOM 728 O O . TRP A 1 99 ? 129.174 75.287 106.836 1.00 12.91 99 TRP A O 1
ATOM 739 N N . HIS A 1 100 ? 128.150 76.534 105.281 1.00 11.75 100 HIS A N 1
ATOM 740 C CA . HIS A 1 100 ? 127.557 77.493 106.199 1.00 12.60 100 HIS A CA 1
ATOM 741 C C . HIS A 1 100 ? 126.216 77.880 105.605 1.00 11.99 100 HIS A C 1
ATOM 742 O O . HIS A 1 100 ? 126.145 78.374 104.473 1.00 13.03 100 HIS A O 1
ATOM 749 N N . VAL A 1 101 ? 125.154 77.661 106.364 1.00 11.61 101 VAL A N 1
ATOM 750 C CA . VAL A 1 101 ? 123.803 77.890 105.857 1.00 12.46 101 VAL A CA 1
ATOM 751 C C . VAL A 1 101 ? 123.360 79.342 105.855 1.00 11.56 101 VAL A C 1
ATOM 752 O O . VAL A 1 101 ? 122.337 79.656 105.229 1.00 11.99 101 VAL A O 1
ATOM 756 N N . GLY A 1 102 ? 124.069 80.226 106.542 1.00 11.78 102 GLY A N 1
ATOM 757 C CA . GLY A 1 102 ? 123.593 81.594 106.674 1.00 11.35 102 GLY A CA 1
ATOM 758 C C . GLY A 1 102 ? 122.191 81.667 107.235 1.00 11.95 102 GLY A C 1
ATOM 759 O O . GLY A 1 102 ? 121.883 81.098 108.285 1.00 13.45 102 GLY A O 1
ATOM 760 N N . ARG A 1 103 ? 121.306 82.392 106.541 1.00 11.51 103 ARG A N 1
ATOM 761 C CA . ARG A 1 103 ? 119.972 82.641 107.073 1.00 12.28 103 ARG A CA 1
ATOM 762 C C . ARG A 1 103 ? 119.067 81.408 107.128 1.00 12.09 103 ARG A C 1
ATOM 763 O O . ARG A 1 103 ? 117.980 81.498 107.712 1.00 13.14 103 ARG A O 1
ATOM 771 N N . ILE A 1 104 ? 119.470 80.290 106.531 1.00 13.19 104 ILE A N 1
ATOM 772 C CA . ILE A 1 104 ? 118.599 79.106 106.449 1.00 12.69 104 ILE A CA 1
ATOM 773 C C . ILE A 1 104 ? 118.876 78.272 107.693 1.00 14.44 104 ILE A C 1
ATOM 774 O O . ILE A 1 104 ? 119.561 77.248 107.662 1.00 13.81 104 ILE A O 1
ATOM 779 N N . SER A 1 105 ? 118.326 78.720 108.820 1.00 13.63 105 SER A N 1
ATOM 780 C CA . SER A 1 105 ? 118.556 78.059 110.098 1.00 14.10 105 SER A CA 1
ATOM 781 C C . SER A 1 105 ? 117.443 78.454 111.068 1.00 14.71 105 SER A C 1
ATOM 782 O O . SER A 1 105 ? 116.481 79.137 110.709 1.00 14.52 105 SER A O 1
ATOM 785 N N . HIS A 1 106 ? 117.579 77.987 112.303 1.00 14.75 106 HIS A N 1
ATOM 786 C CA . HIS A 1 106 ? 116.601 78.208 113.351 1.00 14.78 106 HIS A CA 1
ATOM 787 C C . HIS A 1 106 ? 117.356 78.517 114.632 1.00 15.38 106 HIS A C 1
ATOM 788 O O . HIS A 1 106 ? 118.465 78.028 114.833 1.00 15.70 106 HIS A O 1
ATOM 795 N N . THR A 1 107 ? 116.770 79.369 115.467 1.00 16.22 107 THR A N 1
ATOM 796 C CA . THR A 1 107 ? 117.432 79.760 116.712 1.00 16.32 107 THR A CA 1
ATOM 797 C C . THR A 1 107 ? 117.811 78.556 117.571 1.00 18.14 107 THR A C 1
ATOM 798 O O . THR A 1 107 ? 118.844 78.589 118.247 1.00 20.85 107 THR A O 1
ATOM 802 N N . SER A 1 108 ? 117.009 77.487 117.551 1.00 18.95 108 SER A N 1
ATOM 803 C CA . SER A 1 108 ? 117.278 76.321 118.394 1.00 20.09 108 SER A CA 1
ATOM 804 C C . SER A 1 108 ? 118.560 75.579 118.000 1.00 20.12 108 SER A C 1
ATOM 805 O O . SER A 1 108 ? 119.057 74.758 118.786 1.00 25.06 108 SER A O 1
ATOM 808 N N . LEU A 1 109 ? 119.090 75.822 116.798 1.00 16.56 109 LEU A N 1
ATOM 809 C CA . LEU A 1 109 ? 120.326 75.214 116.327 1.00 18.24 109 LEU A CA 1
ATOM 810 C C . LEU A 1 109 ? 121.545 76.104 116.533 1.00 21.88 109 LEU A C 1
ATOM 811 O O . LEU A 1 109 ? 122.677 75.629 116.371 1.00 22.22 109 LEU A O 1
ATOM 816 N N . GLN A 1 110 ? 121.343 77.390 116.829 1.00 17.43 110 GLN A N 1
ATOM 817 C CA . GLN A 1 110 ? 122.401 78.378 116.887 1.00 17.97 110 GLN A CA 1
ATOM 818 C C . GLN A 1 110 ? 123.035 78.420 118.268 1.00 19.75 110 GLN A C 1
ATOM 819 O O . GLN A 1 110 ? 122.365 78.166 119.278 1.00 19.65 110 GLN A O 1
ATOM 825 N N . PRO A 1 111 ? 124.312 78.778 118.338 1.00 19.32 111 PRO A N 1
ATOM 826 C CA . PRO A 1 111 ? 124.916 79.003 119.651 1.00 23.88 111 PRO A CA 1
ATOM 827 C C . PRO A 1 111 ? 124.194 80.134 120.369 1.00 23.90 111 PRO A C 1
ATOM 828 O O . PRO A 1 111 ? 123.774 81.125 119.764 1.00 25.12 111 PRO A O 1
ATOM 832 N N . HIS A 1 112 ? 123.998 79.945 121.660 1.00 24.24 112 HIS A N 1
ATOM 833 C CA . HIS A 1 112 ? 123.334 80.912 122.525 1.00 26.96 112 HIS A CA 1
ATOM 834 C C . HIS A 1 112 ? 121.872 81.118 122.154 1.00 22.30 112 HIS A C 1
ATOM 835 O O . HIS A 1 112 ? 121.235 82.046 122.669 1.00 22.12 112 HIS A O 1
ATOM 842 N N . GLY A 1 113 ? 121.310 80.272 121.297 1.00 21.08 113 GLY A N 1
ATOM 843 C CA . GLY A 1 113 ? 119.952 80.501 120.837 1.00 23.75 113 GLY A CA 1
ATOM 844 C C . GLY A 1 113 ? 119.836 81.736 119.974 1.00 20.03 113 GLY A C 1
ATOM 845 O O . GLY A 1 113 ? 118.760 82.340 119.903 1.00 21.50 113 GLY A O 1
ATOM 846 N N . GLY A 1 114 ? 120.904 82.104 119.306 1.00 20.72 114 GLY A N 1
ATOM 847 C CA . GLY A 1 114 ? 120.947 83.333 118.551 1.00 23.00 114 GLY A CA 1
ATOM 848 C C . GLY A 1 114 ? 120.241 83.279 117.207 1.00 25.14 114 GLY A C 1
ATOM 849 O O . GLY A 1 114 ? 119.846 82.227 116.697 1.00 19.04 114 GLY A O 1
ATOM 850 N N . GLN A 1 115 ? 120.069 84.474 116.652 1.00 20.31 115 GLN A N 1
ATOM 851 C CA . GLN A 1 115 ? 119.600 84.620 115.283 1.00 17.44 115 GLN A CA 1
ATOM 852 C C . GLN A 1 115 ? 120.602 84.001 114.316 1.00 17.18 115 GLN A C 1
ATOM 853 O O . GLN A 1 115 ? 121.822 84.166 114.483 1.00 17.11 115 GLN A O 1
ATOM 859 N N . PRO A 1 116 ? 120.132 83.313 113.264 1.00 14.61 116 PRO A N 1
ATOM 860 C CA . PRO A 1 116 ? 121.014 82.986 112.139 1.00 13.80 116 PRO A CA 1
ATOM 861 C C . PRO A 1 116 ? 121.664 84.245 111.581 1.00 13.65 116 PRO A C 1
ATOM 862 O O . PRO A 1 116 ? 121.128 85.344 111.776 1.00 15.68 116 PRO A O 1
ATOM 866 N N . VAL A 1 117 ? 122.802 84.113 110.916 1.00 13.82 117 VAL A N 1
ATOM 867 C CA . VAL A 1 117 ? 123.509 85.250 110.356 1.00 12.67 117 VAL A CA 1
ATOM 868 C C . VAL A 1 117 ? 123.394 85.238 108.846 1.00 14.36 117 VAL A C 1
ATOM 869 O O . VAL A 1 117 ? 123.257 84.185 108.207 1.00 14.85 117 VAL A O 1
ATOM 873 N N . ALA A 1 118 ? 123.487 86.434 108.268 1.00 14.51 118 ALA A N 1
ATOM 874 C CA . ALA A 1 118 ? 123.327 86.604 106.830 1.00 13.47 118 ALA A CA 1
ATOM 875 C C . ALA A 1 118 ? 123.948 87.931 106.412 1.00 12.61 118 ALA A C 1
ATOM 876 O O . ALA A 1 118 ? 124.177 88.807 107.249 1.00 13.65 118 ALA A O 1
ATOM 878 N N . PRO A 1 119 ? 124.193 88.130 105.109 1.00 11.88 119 PRO A N 1
ATOM 879 C CA . PRO A 1 119 ? 124.654 89.458 104.662 1.00 13.96 119 PRO A CA 1
ATOM 880 C C . PRO A 1 119 ? 123.691 90.576 104.995 1.00 12.86 119 PRO A C 1
ATOM 881 O O . PRO A 1 119 ? 124.118 91.692 105.322 1.00 15.41 119 PRO A O 1
ATOM 885 N N . SER A 1 120 ? 122.389 90.303 104.940 1.00 12.94 120 SER A N 1
ATOM 886 C CA . SER A 1 120 ? 121.346 91.267 105.233 1.00 13.79 120 SER A CA 1
ATOM 887 C C . SER A 1 120 ? 120.237 90.573 106.004 1.00 17.46 120 SER A C 1
ATOM 888 O O . SER A 1 120 ? 120.012 89.366 105.843 1.00 16.85 120 SER A O 1
ATOM 891 N N . ALA A 1 121 ? 119.520 91.354 106.799 1.00 15.87 121 ALA A N 1
ATOM 892 C CA . ALA A 1 121 ? 118.514 90.811 107.718 1.00 14.63 121 ALA A CA 1
ATOM 893 C C . ALA A 1 121 ? 117.179 90.689 106.977 1.00 15.84 121 ALA A C 1
ATOM 894 O O . ALA A 1 121 ? 116.231 91.444 107.199 1.00 19.48 121 ALA A O 1
ATOM 896 N N . ILE A 1 122 ? 117.142 89.717 106.064 1.00 15.31 122 ILE A N 1
ATOM 897 C CA . ILE A 1 122 ? 115.947 89.382 105.283 1.00 15.04 122 ILE A CA 1
ATOM 898 C C . ILE A 1 122 ? 115.631 87.912 105.549 1.00 14.19 122 ILE A C 1
ATOM 899 O O . ILE A 1 122 ? 116.419 87.030 105.183 1.00 14.99 122 ILE A O 1
ATOM 904 N N . THR A 1 123 ? 114.497 87.662 106.202 1.00 14.87 123 THR A N 1
ATOM 905 C CA . THR A 1 123 ? 114.090 86.306 106.540 1.00 17.77 123 THR A CA 1
ATOM 906 C C . THR A 1 123 ? 113.741 85.520 105.277 1.00 17.88 123 THR A C 1
ATOM 907 O O . THR A 1 123 ? 113.071 86.033 104.375 1.00 16.74 123 THR A O 1
ATOM 911 N N . ALA A 1 124 ? 114.188 84.269 105.228 1.00 16.69 124 ALA A N 1
ATOM 912 C CA . ALA A 1 124 ? 113.829 83.380 104.123 1.00 16.02 124 ALA A CA 1
ATOM 913 C C . ALA A 1 124 ? 112.473 82.748 104.361 1.00 16.94 124 ALA A C 1
ATOM 914 O O . ALA A 1 124 ? 112.146 82.360 105.487 1.00 17.12 124 ALA A O 1
ATOM 916 N N . LYS A 1 125 ? 111.684 82.635 103.285 1.00 14.96 125 LYS A N 1
ATOM 917 C CA . LYS A 1 125 ? 110.478 81.817 103.297 1.00 17.41 125 LYS A CA 1
ATOM 918 C C . LYS A 1 125 ? 110.932 80.397 102.992 1.00 24.56 125 LYS A C 1
ATOM 919 O O . LYS A 1 125 ? 110.852 79.896 101.870 1.00 23.06 125 LYS A O 1
ATOM 925 N N A SER A 1 126 ? 111.461 79.748 104.028 0.69 18.19 126 SER A N 1
ATOM 926 N N B SER A 1 126 ? 111.438 79.738 104.029 0.31 17.75 126 SER A N 1
ATOM 927 C CA A SER A 1 126 ? 112.036 78.417 103.926 0.69 18.15 126 SER A CA 1
ATOM 928 C CA B SER A 1 126 ? 111.971 78.394 103.897 0.31 17.33 126 SER A CA 1
ATOM 929 C C A SER A 1 126 ? 111.681 77.652 105.193 0.69 19.90 126 SER A C 1
ATOM 930 C C B SER A 1 126 ? 111.736 77.658 105.206 0.31 17.47 126 SER A C 1
ATOM 931 O O A SER A 1 126 ? 111.173 78.216 106.166 0.69 20.77 126 SER A O 1
ATOM 932 O O B SER A 1 126 ? 111.401 78.256 106.230 0.31 20.20 126 SER A O 1
ATOM 937 N N . LYS A 1 127 ? 111.907 76.344 105.156 1.00 23.33 127 LYS A N 1
ATOM 938 C CA . LYS A 1 127 ? 111.588 75.480 106.275 1.00 22.19 127 LYS A CA 1
ATOM 939 C C . LYS A 1 127 ? 112.800 74.648 106.628 1.00 25.97 127 LYS A C 1
ATOM 940 O O . LYS A 1 127 ? 113.634 74.349 105.777 1.00 30.76 127 LYS A O 1
ATOM 946 N N . THR A 1 128 ? 112.880 74.266 107.898 1.00 25.74 128 THR A N 1
ATOM 947 C CA . THR A 1 128 ? 113.997 73.460 108.341 1.00 26.28 128 THR A CA 1
ATOM 948 C C . THR A 1 128 ? 113.516 72.367 109.282 1.00 25.23 128 THR A C 1
ATOM 949 O O . THR A 1 128 ? 112.326 72.243 109.578 1.00 31.37 128 THR A O 1
ATOM 953 N N A TYR A 1 129 ? 114.467 71.556 109.741 0.55 38.23 129 TYR A N 1
ATOM 954 N N B TYR A 1 129 ? 114.513 71.651 109.818 0.45 35.58 129 TYR A N 1
ATOM 955 C CA A TYR A 1 129 ? 114.197 70.399 110.587 0.55 37.62 129 TYR A CA 1
ATOM 956 C CA B TYR A 1 129 ? 114.414 70.393 110.561 0.45 40.83 129 TYR A CA 1
ATOM 957 C C A TYR A 1 129 ? 114.906 70.635 111.912 0.55 33.29 129 TYR A C 1
ATOM 958 C C B TYR A 1 129 ? 114.973 70.672 111.952 0.45 33.53 129 TYR A C 1
ATOM 959 O O A TYR A 1 129 ? 116.127 70.815 111.938 0.55 28.84 129 TYR A O 1
ATOM 960 O O B TYR A 1 129 ? 116.175 70.923 112.079 0.45 30.25 129 TYR A O 1
ATOM 977 N N . ILE A 1 130 ? 114.142 70.650 113.003 1.00 28.91 130 ILE A N 1
ATOM 978 C CA . ILE A 1 130 ? 114.649 70.991 114.334 1.00 30.06 130 ILE A CA 1
ATOM 979 C C . ILE A 1 130 ? 114.298 69.912 115.352 1.00 33.26 130 ILE A C 1
ATOM 980 O O . ILE A 1 130 ? 113.500 69.010 115.089 1.00 30.07 130 ILE A O 1
ATOM 985 N N . ILE A 1 131 ? 114.931 70.024 116.529 1.00 29.78 131 ILE A N 1
ATOM 986 C CA . ILE A 1 131 ? 114.683 69.136 117.666 1.00 38.49 131 ILE A CA 1
ATOM 987 C C . ILE A 1 131 ? 114.274 69.978 118.870 1.00 49.07 131 ILE A C 1
ATOM 988 O O . ILE A 1 131 ? 114.999 70.893 119.273 1.00 34.71 131 ILE A O 1
ATOM 993 N N . ASN A 1 132 ? 113.133 69.647 119.458 1.00 35.12 132 ASN A N 1
ATOM 994 C CA . ASN A 1 132 ? 112.621 70.373 120.611 1.00 33.51 132 ASN A CA 1
ATOM 995 C C . ASN A 1 132 ? 113.378 69.972 121.880 1.00 40.63 132 ASN A C 1
ATOM 996 O O . ASN A 1 132 ? 114.207 69.058 121.885 1.00 41.16 132 ASN A O 1
ATOM 1001 N N . ASP A 1 133 ? 113.071 70.671 122.978 1.00 35.56 133 ASP A N 1
ATOM 1002 C CA . ASP A 1 133 ? 113.723 70.375 124.252 1.00 48.89 133 ASP A CA 1
ATOM 1003 C C . ASP A 1 133 ? 113.451 68.941 124.696 1.00 45.68 133 ASP A C 1
ATOM 1004 O O . ASP A 1 133 ? 114.326 68.285 125.272 1.00 42.61 133 ASP A O 1
ATOM 1009 N N . ASP A 1 134 ? 112.241 68.441 124.452 1.00 37.42 134 ASP A N 1
ATOM 1010 C CA . ASP A 1 134 ? 111.897 67.071 124.822 1.00 32.10 134 ASP A CA 1
ATOM 1011 C C . ASP A 1 134 ? 112.473 66.040 123.862 1.00 36.91 134 ASP A C 1
ATOM 1012 O O . ASP A 1 134 ? 112.221 64.844 124.031 1.00 40.40 134 ASP A O 1
ATOM 1017 N N . GLY A 1 135 ? 113.231 66.469 122.863 1.00 33.65 135 GLY A N 1
ATOM 1018 C CA . GLY A 1 135 ? 113.854 65.548 121.938 1.00 35.18 135 GLY A CA 1
ATOM 1019 C C . GLY A 1 135 ? 113.021 65.210 120.724 1.00 41.83 135 GLY A C 1
ATOM 1020 O O . GLY A 1 135 ? 113.502 64.476 119.852 1.00 40.17 135 GLY A O 1
ATOM 1021 N N . THR A 1 136 ? 111.794 65.720 120.639 1.00 36.17 136 THR A N 1
ATOM 1022 C CA . THR A 1 136 ? 110.928 65.448 119.499 1.00 36.10 136 THR A CA 1
ATOM 1023 C C . THR A 1 136 ? 111.356 66.306 118.327 1.00 33.97 136 THR A C 1
ATOM 1024 O O . THR A 1 136 ? 111.759 67.455 118.503 1.00 33.57 136 THR A O 1
ATOM 1028 N N . GLY A 1 137 ? 111.262 65.745 117.126 1.00 49.57 137 GLY A N 1
ATOM 1029 C CA . GLY A 1 137 ? 111.561 66.494 115.924 1.00 48.91 137 GLY A CA 1
ATOM 1030 C C . GLY A 1 137 ? 110.355 67.267 115.426 1.00 48.01 137 GLY A C 1
ATOM 1031 O O . GLY A 1 137 ? 109.210 66.906 115.685 1.00 48.25 137 GLY A O 1
ATOM 1032 N N . ALA A 1 138 ? 110.627 68.349 114.699 1.00 40.27 138 ALA A N 1
ATOM 1033 C CA . ALA A 1 138 ? 109.546 69.153 114.156 1.00 35.72 138 ALA A CA 1
ATOM 1034 C C . ALA A 1 138 ? 110.068 69.991 112.996 1.00 40.71 138 ALA A C 1
ATOM 1035 O O . ALA A 1 138 ? 111.252 70.356 112.949 1.00 35.40 138 ALA A O 1
ATOM 1037 N N . PHE A 1 139 ? 109.169 70.264 112.053 1.00 41.31 139 PHE A N 1
ATOM 1038 C CA . PHE A 1 139 ? 109.438 71.215 110.985 1.00 47.41 139 PHE A CA 1
ATOM 1039 C C . PHE A 1 139 ? 109.157 72.620 111.482 1.00 53.83 139 PHE A C 1
ATOM 1040 O O . PHE A 1 139 ? 108.225 72.845 112.261 1.00 45.05 139 PHE A O 1
ATOM 1048 N N . ALA A 1 140 ? 109.962 73.571 111.023 1.00 31.79 140 ALA A N 1
ATOM 1049 C CA . ALA A 1 140 ? 109.812 74.936 111.480 1.00 26.09 140 ALA A CA 1
ATOM 1050 C C . ALA A 1 140 ? 110.186 75.866 110.340 1.00 24.11 140 ALA A C 1
ATOM 1051 O O . ALA A 1 140 ? 110.999 75.523 109.471 1.00 23.24 140 ALA A O 1
ATOM 1053 N N . GLU A 1 141 ? 109.555 77.031 110.346 1.00 27.00 141 GLU A N 1
ATOM 1054 C CA . GLU A 1 141 ? 110.002 78.097 109.463 1.00 25.21 141 GLU A CA 1
ATOM 1055 C C . GLU A 1 141 ? 111.366 78.566 109.931 1.00 19.98 141 GLU A C 1
ATOM 1056 O O . GLU A 1 141 ? 111.638 78.606 111.139 1.00 22.46 141 GLU A O 1
ATOM 1062 N N . THR A 1 142 ? 112.219 78.935 108.981 1.00 16.97 142 THR A N 1
ATOM 1063 C CA . THR A 1 142 ? 113.522 79.470 109.346 1.00 14.44 142 THR A CA 1
ATOM 1064 C C . THR A 1 142 ? 113.354 80.786 110.107 1.00 18.29 142 THR A C 1
ATOM 1065 O O . THR A 1 142 ? 112.402 81.540 109.908 1.00 21.41 142 THR A O 1
ATOM 1069 N N . SER A 1 143 ? 114.320 81.048 110.976 1.00 15.57 143 SER A N 1
ATOM 1070 C CA . SER A 1 143 ? 114.275 82.155 111.913 1.00 16.26 143 SER A CA 1
ATOM 1071 C C . SER A 1 143 ? 114.711 83.460 111.251 1.00 15.59 143 SER A C 1
ATOM 1072 O O . SER A 1 143 ? 115.425 83.479 110.239 1.00 19.78 143 SER A O 1
ATOM 1075 N N . GLU A 1 144 ? 114.325 84.569 111.882 1.00 16.23 144 GLU A N 1
ATOM 1076 C CA . GLU A 1 144 ? 114.778 85.896 111.455 1.00 16.24 144 GLU A CA 1
ATOM 1077 C C . GLU A 1 144 ? 116.291 86.018 111.609 1.00 16.00 144 GLU A C 1
ATOM 1078 O O . GLU A 1 144 ? 116.793 85.853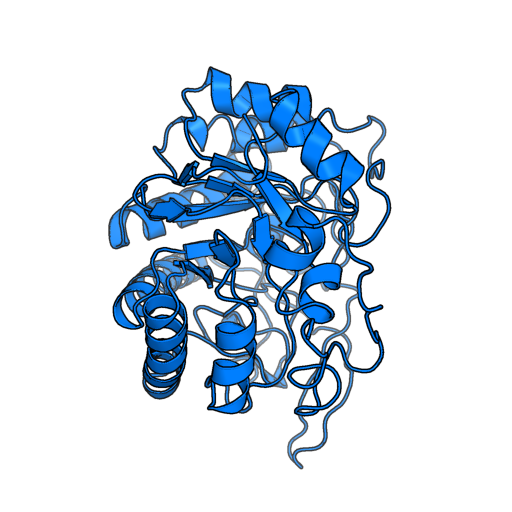 112.735 1.00 18.16 144 GLU A O 1
ATOM 1084 N N . PRO A 1 145 ? 117.037 86.358 110.561 1.00 16.76 145 PRO A N 1
ATOM 1085 C CA . PRO A 1 145 ? 118.491 86.487 110.677 1.00 16.23 145 PRO A CA 1
ATOM 1086 C C . PRO A 1 145 ? 118.919 87.890 111.067 1.00 19.55 145 PRO A C 1
ATOM 1087 O O . PRO A 1 145 ? 118.174 88.858 110.922 1.00 22.95 145 PRO A O 1
ATOM 1091 N N . ARG A 1 146 ? 120.163 87.980 111.536 1.00 14.60 146 ARG A N 1
ATOM 1092 C CA . ARG A 1 146 ? 120.817 89.259 111.765 1.00 16.63 146 ARG A CA 1
ATOM 1093 C C . ARG A 1 146 ? 121.895 89.467 110.715 1.00 16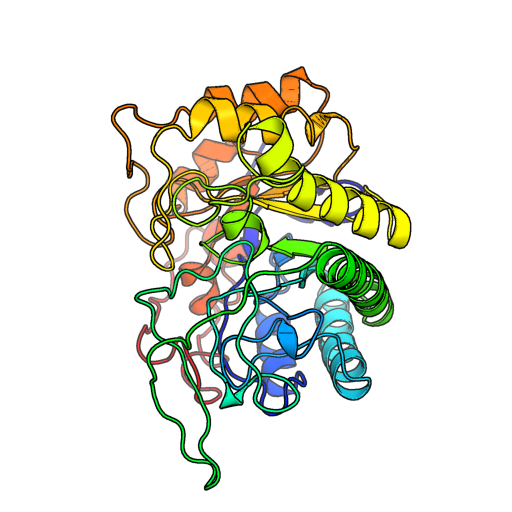.58 146 ARG A C 1
ATOM 1094 O O . ARG A 1 146 ? 122.485 88.504 110.208 1.00 16.01 146 ARG A O 1
ATOM 1102 N N . ALA A 1 147 ? 122.156 90.733 110.400 1.00 16.78 147 ALA A N 1
ATOM 1103 C CA . ALA A 1 147 ? 123.135 91.074 109.377 1.00 16.05 147 ALA A CA 1
ATOM 1104 C C . ALA A 1 147 ? 124.545 91.021 109.963 1.00 14.14 147 ALA A C 1
ATOM 1105 O O . ALA A 1 147 ? 124.790 91.511 111.072 1.00 16.11 147 ALA A O 1
ATOM 1107 N N . LEU A 1 148 ? 125.463 90.445 109.197 1.00 15.41 148 LEU A N 1
ATOM 1108 C CA . LEU A 1 148 ? 126.845 90.268 109.628 1.00 14.40 148 LEU A CA 1
ATOM 1109 C C . LEU A 1 148 ? 127.599 91.587 109.663 1.00 15.16 148 LEU A C 1
ATOM 1110 O O . LEU A 1 148 ? 127.497 92.396 108.739 1.00 18.81 148 LEU A O 1
ATOM 1115 N N . THR A 1 149 ? 128.396 91.786 110.710 1.00 15.09 149 THR A N 1
ATOM 1116 C CA . THR A 1 149 ? 129.366 92.865 110.713 1.00 17.09 149 THR A CA 1
ATOM 1117 C C . THR A 1 149 ? 130.649 92.417 110.005 1.00 16.51 149 THR A C 1
ATOM 1118 O O . THR A 1 149 ? 130.885 91.230 109.780 1.00 16.53 149 THR A O 1
ATOM 1122 N N . ILE A 1 150 ? 131.503 93.393 109.681 1.00 20.35 150 ILE A N 1
ATOM 1123 C CA . ILE A 1 150 ? 132.818 93.071 109.125 1.00 22.10 150 ILE A CA 1
ATOM 1124 C C . ILE A 1 150 ? 133.585 92.141 110.049 1.00 17.70 150 ILE A C 1
ATOM 1125 O O . ILE A 1 150 ? 134.224 91.184 109.595 1.00 19.08 150 ILE A O 1
ATOM 1130 N N . ASP A 1 151 ? 133.572 92.415 111.356 1.00 19.53 151 ASP A N 1
ATOM 1131 C CA . ASP A 1 151 ? 134.250 91.514 112.282 1.00 23.95 151 ASP A CA 1
ATOM 1132 C C . ASP A 1 151 ? 133.641 90.117 112.244 1.00 26.28 151 ASP A C 1
ATOM 1133 O O . ASP A 1 151 ? 134.366 89.112 112.293 1.00 19.34 151 ASP A O 1
ATOM 1138 N N . ASP A 1 152 ? 132.306 90.026 112.166 1.00 18.03 152 ASP A N 1
ATOM 1139 C CA . ASP A 1 152 ? 131.670 88.712 112.063 1.00 17.29 152 ASP A CA 1
ATOM 1140 C C . ASP A 1 152 ? 132.162 87.957 110.838 1.00 16.41 152 ASP A C 1
ATOM 1141 O O . ASP A 1 152 ? 132.340 86.727 110.874 1.00 18.07 152 ASP A O 1
ATOM 1146 N N . ILE A 1 153 ? 132.292 88.660 109.713 1.00 16.18 153 ILE A N 1
ATOM 1147 C CA . ILE A 1 153 ? 132.772 88.025 108.489 1.00 13.90 153 ILE A CA 1
ATOM 1148 C C . ILE A 1 153 ? 134.171 87.467 108.696 1.00 16.39 153 ILE A C 1
ATOM 1149 O O . ILE A 1 153 ? 134.485 86.359 108.240 1.00 16.12 153 ILE A O 1
ATOM 1154 N N . GLY A 1 154 ? 135.040 88.223 109.383 1.00 18.23 154 GLY A N 1
ATOM 1155 C CA . GLY A 1 154 ? 136.376 87.713 109.676 1.00 18.68 154 GLY A CA 1
ATOM 1156 C C . GLY A 1 154 ? 136.353 86.435 110.489 1.00 17.88 154 GLY A C 1
ATOM 1157 O O . GLY A 1 154 ? 137.155 85.524 110.260 1.00 17.21 154 GLY A O 1
ATOM 1158 N N . LEU A 1 155 ? 135.451 86.360 111.475 1.00 16.02 155 LEU A N 1
ATOM 1159 C CA . LEU A 1 155 ? 135.333 85.162 112.283 1.00 19.50 155 LEU A CA 1
ATOM 1160 C C . LEU A 1 155 ? 134.871 83.984 111.445 1.00 16.54 155 LEU A C 1
ATOM 1161 O O . LEU A 1 155 ? 135.344 82.856 111.624 1.00 18.16 155 LEU A O 1
ATOM 1166 N N . ILE A 1 156 ? 133.959 84.215 110.505 1.00 13.21 156 ILE A N 1
ATOM 1167 C CA . ILE A 1 156 ? 133.520 83.114 109.655 1.00 12.07 156 ILE A CA 1
ATOM 1168 C C . ILE A 1 156 ? 134.653 82.640 108.756 1.00 14.71 156 ILE A C 1
ATOM 1169 O O . ILE A 1 156 ? 134.805 81.437 108.512 1.00 13.89 156 ILE A O 1
ATOM 1174 N N . LEU A 1 157 ? 135.461 83.569 108.230 1.00 14.87 157 LEU A N 1
ATOM 1175 C CA . LEU A 1 157 ? 136.608 83.148 107.431 1.00 15.42 157 LEU A CA 1
ATOM 1176 C C . LEU A 1 157 ? 137.536 82.260 108.244 1.00 15.63 157 LEU A C 1
ATOM 1177 O O . LEU A 1 157 ? 138.033 81.249 107.731 1.00 16.31 157 LEU A O 1
ATOM 1182 N N . GLU A 1 158 ? 137.760 82.602 109.524 1.00 15.75 158 GLU A N 1
ATOM 1183 C CA A GLU A 1 158 ? 138.573 81.740 110.376 0.57 17.45 158 GLU A CA 1
ATOM 1184 C CA B GLU A 1 158 ? 138.565 81.742 110.390 0.43 17.69 158 GLU A CA 1
ATOM 1185 C C . GLU A 1 158 ? 137.918 80.375 110.544 1.00 18.01 158 GLU A C 1
ATOM 1186 O O . GLU A 1 158 ? 138.614 79.349 110.602 1.00 17.13 158 GLU A O 1
ATOM 1197 N N . ASP A 1 159 ? 136.577 80.336 110.602 1.00 17.20 159 ASP A N 1
ATOM 1198 C CA . ASP A 1 159 ? 135.890 79.051 110.707 1.00 14.94 159 ASP A CA 1
ATOM 1199 C C . ASP A 1 159 ? 136.055 78.232 109.434 1.00 14.73 159 ASP A C 1
ATOM 1200 O O . ASP A 1 159 ? 136.109 76.999 109.497 1.00 14.79 159 ASP A O 1
ATOM 1205 N N . TYR A 1 160 ? 136.074 78.878 108.257 1.00 15.33 160 TYR A N 1
ATOM 1206 C CA . TYR A 1 160 ? 136.364 78.122 107.038 1.00 12.68 160 TYR A CA 1
ATOM 1207 C C . TYR A 1 160 ? 137.792 77.586 107.047 1.00 16.20 160 TYR A C 1
ATOM 1208 O O . TYR A 1 160 ? 138.032 76.454 106.599 1.00 14.90 160 TYR A O 1
ATOM 1217 N N . ARG A 1 161 ? 138.752 78.364 107.562 1.00 15.42 161 ARG A N 1
ATOM 1218 C CA . ARG A 1 161 ? 140.123 77.872 107.677 1.00 15.38 161 ARG A CA 1
ATOM 1219 C C . ARG A 1 161 ? 140.175 76.656 108.578 1.00 17.87 161 ARG A C 1
ATOM 1220 O O . ARG A 1 161 ? 140.785 75.635 108.235 1.00 16.51 161 ARG A O 1
ATOM 1228 N N . SER A 1 162 ? 139.575 76.758 109.762 1.00 15.70 162 SER A N 1
ATOM 1229 C CA . SER A 1 162 ? 139.672 75.634 110.682 1.00 16.49 162 SER A CA 1
ATOM 1230 C C . SER A 1 162 ? 138.875 74.436 110.177 1.00 15.80 162 SER A C 1
ATOM 1231 O O . SER A 1 162 ? 139.271 73.288 110.415 1.00 18.88 162 SER A O 1
ATOM 1234 N N . GLY A 1 163 ? 137.752 74.672 109.495 1.00 15.76 163 GLY A N 1
ATOM 1235 C CA . GLY A 1 163 ? 136.995 73.579 108.906 1.00 16.10 163 GLY A CA 1
ATOM 1236 C C . GLY A 1 163 ? 137.750 72.847 107.812 1.00 17.73 163 GLY A C 1
ATOM 1237 O O . GLY A 1 163 ? 137.704 71.620 107.727 1.00 16.60 163 GLY A O 1
ATOM 1238 N N . ALA A 1 164 ? 138.457 73.590 106.965 1.00 14.71 164 ALA A N 1
ATOM 1239 C CA . ALA A 1 164 ? 139.294 72.966 105.941 1.00 15.52 164 ALA A CA 1
ATOM 1240 C C . ALA A 1 164 ? 140.415 72.142 106.575 1.00 15.14 164 ALA A C 1
ATOM 1241 O O . ALA A 1 164 ? 140.690 71.008 106.152 1.00 16.45 164 ALA A O 1
ATOM 1243 N N . ARG A 1 165 ? 141.070 72.696 107.605 1.00 14.05 165 ARG A N 1
ATOM 1244 C CA . ARG A 1 165 ? 142.098 71.973 108.336 1.00 16.18 165 ARG A CA 1
ATOM 1245 C C . ARG A 1 165 ? 141.534 70.723 109.004 1.00 15.81 165 ARG A C 1
ATOM 1246 O O . ARG A 1 165 ? 142.163 69.649 108.966 1.00 16.84 165 ARG A O 1
ATOM 1254 N N . ALA A 1 166 ? 140.331 70.836 109.578 1.00 16.96 166 ALA A N 1
ATOM 1255 C CA . ALA A 1 166 ? 139.679 69.687 110.190 1.00 17.83 166 ALA A CA 1
ATOM 1256 C C . ALA A 1 166 ? 139.410 68.602 109.170 1.00 17.51 166 ALA A C 1
ATOM 1257 O O . ALA A 1 166 ? 139.561 67.412 109.470 1.00 16.53 166 ALA A O 1
ATOM 1259 N N . ALA A 1 167 ? 138.999 68.996 107.960 1.00 17.42 167 ALA A N 1
ATOM 1260 C CA . ALA A 1 167 ? 138.753 68.024 106.909 1.00 15.58 167 ALA A CA 1
ATOM 1261 C C . ALA A 1 167 ? 140.017 67.246 106.573 1.00 17.01 167 ALA A C 1
ATOM 1262 O O . ALA A 1 167 ? 139.977 66.017 106.415 1.00 16.79 167 ALA A O 1
ATOM 1264 N N . LEU A 1 168 ? 141.153 67.937 106.447 1.00 15.61 168 LEU A N 1
ATOM 1265 C CA . LEU A 1 168 ? 142.404 67.220 106.208 1.00 19.38 168 LEU A CA 1
ATOM 1266 C C . LEU A 1 168 ? 142.758 66.308 107.378 1.00 18.06 168 LEU A C 1
ATOM 1267 O O . LEU A 1 168 ? 143.233 65.184 107.178 1.00 19.68 168 LEU A O 1
ATOM 1272 N N . GLU A 1 169 ? 142.539 66.770 108.612 1.00 15.84 169 GLU A N 1
ATOM 1273 C CA . GLU A 1 169 ? 142.826 65.933 109.770 1.00 17.66 169 GLU A CA 1
ATOM 1274 C C . GLU A 1 169 ? 141.965 64.675 109.770 1.00 18.22 169 GLU A C 1
ATOM 1275 O O . GLU A 1 169 ? 142.407 63.608 110.234 1.00 21.58 169 GLU A O 1
ATOM 1281 N N . ALA A 1 170 ? 140.745 64.785 109.271 1.00 17.90 170 ALA A N 1
ATOM 1282 C CA . ALA A 1 170 ? 139.835 63.655 109.174 1.00 18.01 170 ALA A CA 1
ATOM 1283 C C . ALA A 1 170 ? 140.120 62.763 107.974 1.00 19.59 170 ALA A C 1
ATOM 1284 O O . ALA A 1 170 ? 139.384 61.792 107.773 1.00 20.64 170 ALA A O 1
ATOM 1286 N N . GLY A 1 171 ? 141.150 63.059 107.186 1.00 18.42 171 GLY A N 1
ATOM 1287 C CA . GLY A 1 171 ? 141.559 62.181 106.112 1.00 18.34 171 GLY A CA 1
ATOM 1288 C C . GLY A 1 171 ? 140.907 62.436 104.772 1.00 17.37 171 GLY A C 1
ATOM 1289 O O . GLY A 1 171 ? 141.058 61.613 103.869 1.00 17.90 171 GLY A O 1
ATOM 1290 N N . PHE A 1 172 ? 140.177 63.532 104.609 1.00 15.23 172 PHE A N 1
ATOM 1291 C CA . PHE A 1 172 ? 139.592 63.840 103.316 1.00 14.76 172 PHE A CA 1
ATOM 1292 C C . PHE A 1 172 ? 140.686 64.156 102.308 1.00 15.65 172 PHE A C 1
ATOM 1293 O O . PHE A 1 172 ? 141.755 64.665 102.656 1.00 16.75 172 PHE A O 1
ATOM 1301 N N . ASP A 1 173 ? 140.399 63.854 101.045 1.00 15.70 173 ASP A N 1
ATOM 1302 C CA . ASP A 1 173 ? 141.286 64.209 99.944 1.00 15.08 173 ASP A CA 1
ATOM 1303 C C . ASP A 1 173 ? 141.248 65.692 99.605 1.00 19.57 173 ASP A C 1
ATOM 1304 O O . ASP A 1 173 ? 142.151 66.179 98.927 1.00 19.58 173 ASP A O 1
ATOM 1309 N N . GLY A 1 174 ? 140.265 66.416 100.122 1.00 17.65 174 GLY A N 1
ATOM 1310 C CA . GLY A 1 174 ? 140.058 67.809 99.796 1.00 17.78 174 GLY A CA 1
ATOM 1311 C C . GLY A 1 174 ? 138.689 68.234 100.290 1.00 16.46 174 GLY A C 1
ATOM 1312 O O . GLY A 1 174 ? 138.022 67.502 101.028 1.00 14.96 174 GLY A O 1
ATOM 1313 N N . VAL A 1 175 ? 138.283 69.422 99.870 1.00 13.71 175 VAL A N 1
ATOM 1314 C CA . VAL A 1 175 ? 136.984 69.970 100.231 1.00 11.32 175 VAL A CA 1
ATOM 1315 C C . VAL A 1 175 ? 136.301 70.537 99.000 1.00 14.35 175 VAL A C 1
ATOM 1316 O O . VAL A 1 175 ? 136.944 71.009 98.054 1.00 16.06 175 VAL A O 1
ATOM 1320 N N . GLU A 1 176 ? 134.981 70.517 99.045 1.00 13.78 176 GLU A N 1
ATOM 1321 C CA . GLU A 1 176 ? 134.136 71.282 98.145 1.00 14.46 176 GLU A CA 1
ATOM 1322 C C . GLU A 1 176 ? 133.494 72.396 98.957 1.00 16.13 176 GLU A C 1
ATOM 1323 O O . GLU A 1 176 ? 132.726 72.123 99.884 1.00 15.81 176 GLU A O 1
ATOM 1329 N N . ILE A 1 177 ? 133.785 73.640 98.608 1.00 12.55 177 ILE A N 1
ATOM 1330 C CA . ILE A 1 177 ? 133.122 74.757 99.272 1.00 11.78 177 ILE A CA 1
ATOM 1331 C C . ILE A 1 177 ? 131.681 74.816 98.783 1.00 14.89 177 ILE A C 1
ATOM 1332 O O . ILE A 1 177 ? 131.424 74.928 97.584 1.00 12.72 177 ILE A O 1
ATOM 1337 N N . HIS A 1 178 ? 130.723 74.750 99.706 1.00 12.67 178 HIS A N 1
ATOM 1338 C CA . HIS A 1 178 ? 129.314 74.895 99.340 1.00 11.48 178 HIS A CA 1
ATOM 1339 C C . HIS A 1 178 ? 129.006 76.358 99.062 1.00 13.91 178 HIS A C 1
ATOM 1340 O O . HIS A 1 178 ? 128.802 77.153 99.986 1.00 15.22 178 HIS A O 1
ATOM 1347 N N . ALA A 1 179 ? 128.933 76.727 97.786 1.00 12.13 179 ALA A N 1
ATOM 1348 C CA . ALA A 1 179 ? 128.620 78.098 97.409 1.00 12.69 179 ALA A CA 1
ATOM 1349 C C . ALA A 1 179 ? 127.374 78.124 96.544 1.00 14.01 179 ALA A C 1
ATOM 1350 O O . ALA A 1 179 ? 127.236 78.963 95.642 1.00 16.20 179 ALA A O 1
ATOM 1352 N N . ALA A 1 180 ? 126.443 77.227 96.847 1.00 13.25 180 ALA A N 1
ATOM 1353 C CA . ALA A 1 180 ? 125.289 76.949 96.028 1.00 12.21 180 ALA A CA 1
ATOM 1354 C C . ALA A 1 180 ? 124.012 76.979 96.879 1.00 14.22 180 ALA A C 1
ATOM 1355 O O . ALA A 1 180 ? 124.038 77.220 98.088 1.00 13.89 180 ALA A O 1
ATOM 1357 N N . ASN A 1 181 ? 122.895 76.806 96.194 1.00 13.14 181 ASN A N 1
ATOM 1358 C CA . ASN A 1 181 ? 121.574 76.522 96.759 1.00 14.31 181 ASN A CA 1
ATOM 1359 C C . ASN A 1 181 ? 121.141 77.484 97.862 1.00 16.48 181 ASN A C 1
ATOM 1360 O O . ASN A 1 181 ? 120.450 77.095 98.801 1.00 15.35 181 ASN A O 1
ATOM 1365 N N . GLY A 1 182 ? 121.430 78.767 97.680 1.00 14.13 182 GLY A N 1
ATOM 1366 C CA . GLY A 1 182 ? 120.864 79.778 98.573 1.00 13.54 182 GLY A CA 1
ATOM 1367 C C . GLY A 1 182 ? 121.462 79.861 99.959 1.00 13.41 182 GLY A C 1
ATOM 1368 O O . GLY A 1 182 ? 120.850 80.491 100.822 1.00 13.14 182 GLY A O 1
ATOM 1369 N N . TYR A 1 183 ? 122.606 79.238 100.212 1.00 12.59 183 TYR A N 1
ATOM 1370 C CA . TYR A 1 183 ? 123.219 79.287 101.533 1.00 12.47 183 TYR A CA 1
ATOM 1371 C C . TYR A 1 183 ? 124.123 80.518 101.639 1.00 12.04 183 TYR A C 1
ATOM 1372 O O . TYR A 1 183 ? 123.980 81.469 100.871 1.00 12.21 183 TYR A O 1
ATOM 1381 N N . LEU A 1 184 ? 124.980 80.574 102.657 1.00 12.55 184 LEU A N 1
ATOM 1382 C CA . LEU A 1 184 ? 125.587 81.860 103.035 1.00 11.43 184 LEU A CA 1
ATOM 1383 C C . LEU A 1 184 ? 126.310 82.527 101.868 1.00 9.95 184 LEU A C 1
ATOM 1384 O O . LEU A 1 184 ? 126.153 83.733 101.652 1.00 11.86 184 LEU A O 1
ATOM 1389 N N . ILE A 1 185 ? 127.181 81.795 101.174 1.00 10.60 185 ILE A N 1
ATOM 1390 C CA . ILE A 1 185 ? 127.983 82.433 100.136 1.00 12.95 185 ILE A CA 1
ATOM 1391 C C . ILE A 1 185 ? 127.076 82.958 99.039 1.00 12.25 185 ILE A C 1
ATOM 1392 O O . ILE A 1 185 ? 127.270 84.073 98.537 1.00 14.09 185 ILE A O 1
ATOM 1397 N N . GLU A 1 186 ? 126.062 82.177 98.663 1.00 12.28 186 GLU A N 1
ATOM 1398 C CA . GLU A 1 186 ? 125.103 82.616 97.652 1.00 12.39 186 GLU A CA 1
ATOM 1399 C C . GLU A 1 186 ? 124.291 83.807 98.117 1.00 11.75 186 GLU A C 1
ATOM 1400 O O . GLU A 1 186 ? 123.877 84.642 97.302 1.00 14.74 186 GLU A O 1
ATOM 1406 N N . GLN A 1 187 ? 123.996 83.874 99.412 1.00 11.40 187 GLN A N 1
ATOM 1407 C CA . GLN A 1 187 ? 123.269 85.018 99.954 1.00 10.89 187 GLN A CA 1
ATOM 1408 C C . GLN A 1 187 ? 124.037 86.322 99.731 1.00 12.24 187 GLN A C 1
ATOM 1409 O O . GLN A 1 187 ? 123.445 87.362 99.425 1.00 14.11 187 GLN A O 1
ATOM 1415 N N . PHE A 1 188 ? 125.365 86.277 99.861 1.00 11.04 188 PHE A N 1
ATOM 1416 C CA . PHE A 1 188 ? 126.192 87.430 99.504 1.00 12.87 188 PHE A CA 1
ATOM 1417 C C . PHE A 1 188 ? 126.204 87.667 97.997 1.00 15.30 188 PHE A C 1
ATOM 1418 O O . PHE A 1 188 ? 126.193 88.823 97.544 1.00 14.19 188 PHE A O 1
ATOM 1426 N N . LEU A 1 189 ? 126.239 86.595 97.206 1.00 14.03 189 LEU A N 1
ATOM 1427 C CA A LEU A 1 189 ? 126.404 86.741 95.760 0.48 12.99 189 LEU A CA 1
ATOM 1428 C CA B LEU A 1 189 ? 126.390 86.727 95.752 0.52 14.63 189 LEU A CA 1
ATOM 1429 C C . LEU A 1 189 ? 125.156 87.321 95.092 1.00 16.15 189 LEU A C 1
ATOM 1430 O O . LEU A 1 189 ? 125.268 88.167 94.195 1.00 14.31 189 LEU A O 1
ATOM 1439 N N . LYS A 1 190 ? 123.970 86.858 95.473 1.00 13.71 190 LYS A N 1
ATOM 1440 C CA . LYS A 1 190 ? 122.750 87.163 94.722 1.00 12.08 190 LYS A CA 1
ATOM 1441 C C . LYS A 1 190 ? 122.023 88.406 95.249 1.00 16.27 190 LYS A C 1
ATOM 1442 O O . LYS A 1 190 ? 122.064 88.747 96.434 1.00 17.07 190 LYS A O 1
ATOM 1448 N N . SER A 1 191 ? 121.315 89.072 94.346 1.00 17.23 191 SER A N 1
ATOM 1449 C CA A SER A 1 191 ? 120.803 90.403 94.652 0.42 16.95 191 SER A CA 1
ATOM 1450 C CA B SER A 1 191 ? 120.794 90.403 94.642 0.58 17.35 191 SER A CA 1
ATOM 1451 C C . SER A 1 191 ? 119.686 90.389 95.691 1.00 19.20 191 SER A C 1
ATOM 1452 O O . SER A 1 191 ? 119.557 91.342 96.464 1.00 19.79 191 SER A O 1
ATOM 1457 N N . SER A 1 192 ? 118.835 89.353 95.713 1.00 15.92 192 SER A N 1
ATOM 1458 C CA . SER A 1 192 ? 117.655 89.433 96.574 1.00 14.53 192 SER A CA 1
ATOM 1459 C C . SER A 1 192 ? 118.004 89.363 98.050 1.00 17.39 192 SER A C 1
ATOM 1460 O O . SER A 1 192 ? 117.216 89.817 98.887 1.00 20.89 192 SER A O 1
ATOM 1463 N N . THR A 1 193 ? 119.154 88.809 98.377 1.00 14.63 193 THR A N 1
ATOM 1464 C CA . THR A 1 193 ? 119.558 88.564 99.740 1.00 15.47 193 THR A CA 1
ATOM 1465 C C . THR A 1 193 ? 120.586 89.568 100.243 1.00 14.66 193 THR A C 1
ATOM 1466 O O . THR A 1 193 ? 120.868 89.604 101.451 1.00 16.82 193 THR A O 1
ATOM 1470 N N . ASN A 1 194 ? 121.196 90.331 99.351 1.00 14.89 194 ASN A N 1
ATOM 1471 C CA . ASN A 1 194 ? 122.315 91.200 99.700 1.00 16.34 194 ASN A CA 1
ATOM 1472 C C . ASN A 1 194 ? 121.891 92.642 99.425 1.00 15.63 194 ASN A C 1
ATOM 1473 O O . ASN A 1 194 ? 121.856 93.074 98.271 1.00 19.72 194 ASN A O 1
ATOM 1478 N N . GLN A 1 195 ? 121.568 93.372 100.481 1.00 14.94 195 GLN A N 1
ATOM 1479 C CA . GLN A 1 195 ? 121.243 94.790 100.402 1.00 13.88 195 GLN A CA 1
ATOM 1480 C C . GLN A 1 195 ? 122.287 95.602 101.155 1.00 15.42 195 GLN A C 1
ATOM 1481 O O . GLN A 1 195 ? 122.015 96.723 101.603 1.00 19.52 195 GLN A O 1
ATOM 1487 N N . ARG A 1 196 ? 123.491 95.038 101.274 1.00 15.81 196 ARG A N 1
ATOM 1488 C CA . ARG A 1 196 ? 124.565 95.733 101.971 1.00 15.04 196 ARG A CA 1
ATOM 1489 C C . ARG A 1 196 ? 125.028 96.947 101.189 1.00 17.49 196 ARG A C 1
ATOM 1490 O O . ARG A 1 196 ? 124.961 96.988 99.957 1.00 18.82 196 ARG A O 1
ATOM 1498 N N . THR A 1 197 ? 125.547 97.927 101.937 1.00 20.64 197 THR A N 1
ATOM 1499 C CA . THR A 1 197 ? 126.073 99.168 101.390 1.00 19.34 197 THR A CA 1
ATOM 1500 C C . THR A 1 197 ? 127.568 99.336 101.645 1.00 21.90 197 THR A C 1
ATOM 1501 O O . THR A 1 197 ? 128.085 100.443 101.473 1.00 25.74 197 THR A O 1
ATOM 1505 N N . ASP A 1 198 ? 128.269 98.289 102.062 1.00 20.69 198 ASP A N 1
ATOM 1506 C CA . ASP A 1 198 ? 129.709 98.336 102.279 1.00 18.00 198 ASP A CA 1
ATOM 1507 C C . ASP A 1 198 ? 130.423 97.610 101.133 1.00 17.28 198 ASP A C 1
ATOM 1508 O O . ASP A 1 198 ? 129.847 97.405 100.052 1.00 19.60 198 ASP A O 1
ATOM 1513 N N . ASP A 1 199 ? 131.675 97.206 101.363 1.00 18.51 199 ASP A N 1
ATOM 1514 C CA . ASP A 1 199 ? 132.474 96.561 100.326 1.00 20.07 199 ASP A CA 1
ATOM 1515 C C . ASP A 1 199 ? 131.966 95.176 99.949 1.00 18.83 199 ASP A C 1
ATOM 1516 O O . ASP A 1 199 ? 132.505 94.584 99.007 1.00 18.82 199 ASP A O 1
ATOM 1521 N N . TYR A 1 200 ? 130.976 94.635 100.657 1.00 14.81 200 TYR A N 1
ATOM 1522 C CA . TYR A 1 200 ? 130.433 93.318 100.354 1.00 14.21 200 TYR A CA 1
ATOM 1523 C C . TYR A 1 200 ? 129.081 93.390 99.644 1.00 16.73 200 TYR A C 1
ATOM 1524 O O . TYR A 1 200 ? 128.445 92.350 99.449 1.00 17.71 200 TYR A O 1
ATOM 1533 N N . GLY A 1 201 ? 128.635 94.580 99.234 1.00 15.38 201 GLY A N 1
ATOM 1534 C CA . GLY A 1 201 ? 127.372 94.705 98.538 1.00 14.70 201 GLY A CA 1
ATOM 1535 C C . GLY A 1 201 ? 127.463 95.651 97.362 1.00 15.47 201 GLY A C 1
ATOM 1536 O O . GLY A 1 201 ? 128.416 96.422 97.220 1.00 19.56 201 GLY A O 1
ATOM 1537 N N . GLY A 1 202 ? 126.398 95.621 96.563 1.00 17.41 202 GLY A N 1
ATOM 1538 C CA . GLY A 1 202 ? 126.262 96.511 95.424 1.00 18.93 202 GLY A CA 1
ATOM 1539 C C . GLY A 1 202 ? 126.763 95.884 94.137 1.00 19.66 202 GLY A C 1
ATOM 1540 O O . GLY A 1 202 ? 126.060 95.097 93.491 1.00 21.32 202 GLY A O 1
ATOM 1541 N N . SER A 1 203 ? 127.985 96.225 93.763 1.00 17.00 203 SER A N 1
ATOM 1542 C CA . SER A 1 203 ? 128.576 95.775 92.517 1.00 18.06 203 SER A CA 1
ATOM 1543 C C . SER A 1 203 ? 128.774 94.266 92.501 1.00 17.81 203 SER A C 1
ATOM 1544 O O . SER A 1 203 ? 128.811 93.593 93.531 1.00 14.50 203 SER A O 1
ATOM 1547 N N . ILE A 1 204 ? 128.929 93.740 91.292 1.00 17.76 204 ILE A N 1
ATOM 1548 C CA . ILE A 1 204 ? 129.270 92.331 91.123 1.00 17.52 204 ILE A CA 1
ATOM 1549 C C . ILE A 1 204 ? 130.560 92.002 91.864 1.00 14.30 204 ILE A C 1
ATOM 1550 O O . ILE A 1 204 ? 130.657 90.973 92.540 1.00 17.59 204 ILE A O 1
ATOM 1555 N N . GLU A 1 205 ? 131.578 92.859 91.729 1.00 15.95 205 GLU A N 1
ATOM 1556 C CA . GLU A 1 205 ? 132.853 92.625 92.399 1.00 17.64 205 GLU A CA 1
ATOM 1557 C C . GLU A 1 205 ? 132.672 92.559 93.905 1.00 14.74 205 GLU A C 1
ATOM 1558 O O . GLU A 1 205 ? 133.300 91.735 94.583 1.00 17.21 205 GLU A O 1
ATOM 1564 N N . ASN A 1 206 ? 131.841 93.442 94.451 1.00 16.73 206 ASN A N 1
ATOM 1565 C CA . ASN A 1 206 ? 131.613 93.450 95.891 1.00 16.21 206 ASN A CA 1
ATOM 1566 C C . ASN A 1 206 ? 130.832 92.227 96.333 1.00 15.54 206 ASN A C 1
ATOM 1567 O O . ASN A 1 206 ? 131.114 91.658 97.398 1.00 15.28 206 ASN A O 1
ATOM 1572 N N . ARG A 1 207 ? 129.809 91.830 95.557 1.00 13.76 207 ARG A N 1
ATOM 1573 C CA . ARG A 1 207 ? 129.017 90.659 95.933 1.00 12.43 207 ARG A CA 1
ATOM 1574 C C . ARG A 1 207 ? 129.805 89.351 95.829 1.00 14.38 207 ARG A C 1
ATOM 1575 O O . ARG A 1 207 ? 129.510 88.401 96.569 1.00 14.31 207 ARG A O 1
ATOM 1583 N N . ALA A 1 208 ? 130.795 89.277 94.938 1.00 12.80 208 ALA A N 1
ATOM 1584 C CA . ALA A 1 208 ? 131.673 88.120 94.818 1.00 15.46 208 ALA A CA 1
ATOM 1585 C C . ALA A 1 208 ? 132.799 88.104 95.846 1.00 15.11 208 ALA A C 1
ATOM 1586 O O . ALA A 1 208 ? 133.496 87.095 95.962 1.00 14.32 208 ALA A O 1
ATOM 1588 N N . ARG A 1 209 ? 133.004 89.208 96.562 1.00 15.02 209 ARG A N 1
ATOM 1589 C CA . ARG A 1 209 ? 134.169 89.363 97.430 1.00 14.00 209 ARG A CA 1
ATOM 1590 C C . ARG A 1 209 ? 134.221 88.283 98.496 1.00 14.43 209 ARG A C 1
ATOM 1591 O O . ARG A 1 209 ? 135.281 87.699 98.739 1.00 14.84 209 ARG A O 1
ATOM 1599 N N . PHE A 1 210 ? 133.091 88.021 99.161 1.00 12.78 210 PHE A N 1
ATOM 1600 C CA . PHE A 1 210 ? 133.088 87.003 100.217 1.00 12.10 210 PHE A CA 1
ATOM 1601 C C . PHE A 1 210 ? 133.430 85.624 99.659 1.00 12.57 210 PHE A C 1
ATOM 1602 O O . PHE A 1 210 ? 134.256 84.900 100.240 1.00 13.87 210 PHE A O 1
ATOM 1610 N N . LEU A 1 211 ? 132.792 85.227 98.558 1.00 13.44 211 LEU A N 1
ATOM 1611 C CA . LEU A 1 211 ? 133.109 83.938 97.939 1.00 13.62 211 LEU A CA 1
ATOM 1612 C C . LEU A 1 211 ? 134.607 83.812 97.729 1.00 11.85 211 LEU A C 1
ATOM 1613 O O . LEU A 1 211 ? 135.218 82.782 98.051 1.00 12.85 211 LEU A O 1
ATOM 1618 N N . LEU A 1 212 ? 135.226 84.845 97.162 1.00 12.64 212 LEU A N 1
ATOM 1619 C CA . LEU A 1 212 ? 136.632 84.728 96.811 1.00 12.78 212 LEU A CA 1
ATOM 1620 C C . LEU A 1 212 ? 137.516 84.775 98.050 1.00 13.33 212 LEU A C 1
ATOM 1621 O O . LEU A 1 212 ? 138.564 84.127 98.083 1.00 15.47 212 LEU A O 1
ATOM 1626 N N . GLU A 1 213 ? 137.077 85.455 99.110 1.00 13.21 213 GLU A N 1
ATOM 1627 C CA . GLU A 1 213 ? 137.825 85.414 100.364 1.00 14.41 213 GLU A CA 1
ATOM 1628 C C . GLU A 1 213 ? 137.754 84.036 101.003 1.00 12.47 213 GLU A C 1
ATOM 1629 O O . GLU A 1 213 ? 138.753 83.572 101.573 1.00 13.55 213 GLU A O 1
ATOM 1635 N N . VAL A 1 214 ? 136.589 83.375 100.916 1.00 13.08 214 VAL A N 1
ATOM 1636 C CA . VAL A 1 214 ? 136.466 82.005 101.412 1.00 13.48 214 VAL A CA 1
ATOM 1637 C C . VAL A 1 214 ? 137.393 81.089 100.629 1.00 12.37 214 VAL A C 1
ATOM 1638 O O . VAL A 1 214 ? 138.146 80.305 101.209 1.00 13.38 214 VAL A O 1
ATOM 1642 N N . VAL A 1 215 ? 137.364 81.183 99.294 1.00 12.45 215 VAL A N 1
ATOM 1643 C CA . VAL A 1 215 ? 138.221 80.320 98.482 1.00 13.55 215 VAL A CA 1
ATOM 1644 C C . VAL A 1 215 ? 139.686 80.534 98.835 1.00 14.59 215 VAL A C 1
ATOM 1645 O O . VAL A 1 215 ? 140.443 79.581 99.007 1.00 14.19 215 VAL A O 1
ATOM 1649 N N . ASP A 1 216 ? 140.115 81.788 98.936 1.00 13.71 216 ASP A N 1
ATOM 1650 C CA . ASP A 1 216 ? 141.517 82.042 99.200 1.00 13.22 216 ASP A CA 1
ATOM 1651 C C . ASP A 1 216 ? 141.911 81.604 100.617 1.00 14.99 216 ASP A C 1
ATOM 1652 O O . ASP A 1 216 ? 143.036 81.140 100.821 1.00 17.56 216 ASP A O 1
ATOM 1657 N N . ALA A 1 217 ? 141.001 81.715 101.595 1.00 14.28 217 ALA A N 1
ATOM 1658 C CA . ALA A 1 217 ? 141.271 81.231 102.953 1.00 16.16 217 ALA A CA 1
ATOM 1659 C C . ALA A 1 217 ? 141.433 79.711 102.986 1.00 16.83 217 ALA A C 1
ATOM 1660 O O . ALA A 1 217 ? 142.367 79.189 103.621 1.00 16.56 217 ALA A O 1
ATOM 1662 N N . VAL A 1 218 ? 140.522 78.983 102.336 1.00 14.47 218 VAL A N 1
ATOM 1663 C CA . VAL A 1 218 ? 140.598 77.520 102.294 1.00 14.85 218 VAL A CA 1
ATOM 1664 C C . VAL A 1 218 ? 141.830 77.067 101.520 1.00 15.27 218 VAL A C 1
ATOM 1665 O O . VAL A 1 218 ? 142.583 76.189 101.962 1.00 14.69 218 VAL A O 1
ATOM 1669 N N . ALA A 1 219 ? 142.063 77.664 100.350 1.00 14.23 219 ALA A N 1
ATOM 1670 C CA . ALA A 1 219 ? 143.202 77.257 99.527 1.00 15.97 219 ALA A CA 1
ATOM 1671 C C . ALA A 1 219 ? 144.528 77.497 100.227 1.00 15.81 219 ALA A C 1
ATOM 1672 O O . ALA A 1 219 ? 145.472 76.711 100.066 1.00 16.21 219 ALA A O 1
ATOM 1674 N N . GLU A 1 220 ? 144.647 78.600 100.978 1.00 15.75 220 GLU A N 1
ATOM 1675 C CA . GLU A 1 220 ? 145.869 78.864 101.715 1.00 19.55 220 GLU A CA 1
ATOM 1676 C C . GLU A 1 220 ? 146.089 77.805 102.789 1.00 18.03 220 GLU A C 1
ATOM 1677 O O . GLU A 1 220 ? 147.228 77.414 103.063 1.00 19.93 220 GLU A O 1
ATOM 1683 N N . GLU A 1 221 ? 145.009 77.303 103.366 1.00 16.71 221 GLU A N 1
ATOM 1684 C CA . GLU A 1 221 ? 145.131 76.352 104.462 1.00 16.34 221 GLU A CA 1
ATOM 1685 C C . GLU A 1 221 ? 145.482 74.952 103.968 1.00 17.45 221 GLU A C 1
ATOM 1686 O O . GLU A 1 221 ? 146.357 74.294 104.558 1.00 18.32 221 GLU A O 1
ATOM 1692 N N . ILE A 1 222 ? 144.836 74.479 102.897 1.00 17.19 222 ILE A N 1
ATOM 1693 C CA . ILE A 1 2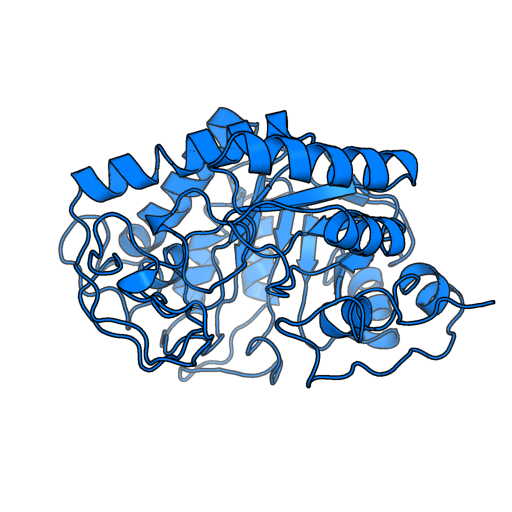22 ? 144.982 73.090 102.466 1.00 17.28 222 ILE A CA 1
ATOM 1694 C C . ILE A 1 222 ? 145.574 72.935 101.076 1.00 19.16 222 ILE A C 1
ATOM 1695 O O . ILE A 1 222 ? 145.866 71.795 100.682 1.00 18.61 222 ILE A O 1
ATOM 1700 N N . GLY A 1 223 ? 145.782 74.021 100.337 1.00 17.29 223 GLY A N 1
ATOM 1701 C CA . GLY A 1 223 ? 146.270 73.940 98.975 1.00 18.12 223 GLY A CA 1
ATOM 1702 C C . GLY A 1 223 ? 145.140 74.088 97.969 1.00 14.92 223 GLY A C 1
ATOM 1703 O O . GLY A 1 223 ? 144.089 73.453 98.091 1.00 14.91 223 GLY A O 1
ATOM 1704 N N . ALA A 1 224 ? 145.366 74.917 96.947 1.00 15.89 224 ALA A N 1
ATOM 1705 C CA . ALA A 1 224 ? 144.351 75.115 95.923 1.00 15.00 224 ALA A CA 1
ATOM 1706 C C . ALA A 1 224 ? 144.039 73.818 95.185 1.00 15.79 224 ALA A C 1
ATOM 1707 O O . ALA A 1 224 ? 142.892 73.599 94.767 1.00 16.59 224 ALA A O 1
ATOM 1709 N N . GLY A 1 225 ? 145.025 72.933 95.065 1.00 16.99 225 GLY A N 1
ATOM 1710 C CA . GLY A 1 225 ? 144.823 71.659 94.389 1.00 18.15 225 GLY A CA 1
ATOM 1711 C C . GLY A 1 225 ? 143.969 70.665 95.152 1.00 16.64 225 GLY A C 1
ATOM 1712 O O . GLY A 1 225 ? 143.693 69.574 94.626 1.00 18.62 225 GLY A O 1
ATOM 1713 N N . ARG A 1 226 ? 143.598 70.978 96.393 1.00 15.51 226 ARG A N 1
AT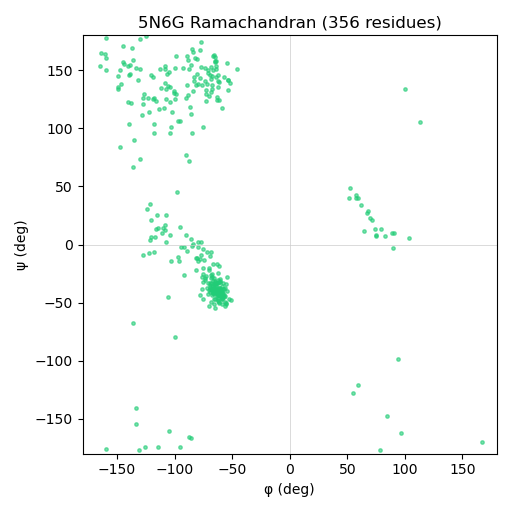OM 1714 C CA . ARG A 1 226 ? 142.660 70.154 97.144 1.00 15.11 226 ARG A CA 1
ATOM 1715 C C . ARG A 1 226 ? 141.365 70.909 97.420 1.00 15.06 226 ARG A C 1
ATOM 1716 O O . ARG A 1 226 ? 140.587 70.481 98.288 1.00 15.67 226 ARG A O 1
ATOM 1724 N N . THR A 1 227 ? 141.142 72.034 96.734 1.00 12.94 227 THR A N 1
ATOM 1725 C CA . THR A 1 227 ? 139.988 72.910 96.950 1.00 13.48 227 THR A CA 1
ATOM 1726 C C . THR A 1 227 ? 139.114 72.956 95.706 1.00 16.52 227 THR A C 1
ATOM 1727 O O . THR A 1 227 ? 139.589 73.306 94.623 1.00 15.57 227 THR A O 1
ATOM 1731 N N . GLY A 1 228 ? 137.831 72.608 95.862 1.00 13.66 228 GLY A N 1
ATOM 1732 C CA . GLY A 1 228 ? 136.839 72.818 94.820 1.00 14.60 228 GLY A CA 1
ATOM 1733 C C . GLY A 1 228 ? 135.669 73.629 95.352 1.00 14.93 228 GLY A C 1
ATOM 1734 O O . GLY A 1 228 ? 135.655 74.053 96.505 1.00 14.04 228 GLY A O 1
ATOM 1735 N N . ILE A 1 229 ? 134.708 73.886 94.472 1.00 12.96 229 ILE A N 1
ATOM 1736 C CA . ILE A 1 229 ? 133.584 74.741 94.848 1.00 12.01 229 ILE A CA 1
ATOM 1737 C C . ILE A 1 229 ? 132.362 74.295 94.071 1.00 13.98 229 ILE A C 1
ATOM 1738 O O . ILE A 1 229 ? 132.463 73.926 92.899 1.00 14.87 229 ILE A O 1
ATOM 1743 N N . ARG A 1 230 ? 131.197 74.379 94.701 1.00 12.77 230 ARG A N 1
ATOM 1744 C CA . ARG A 1 230 ? 129.930 74.103 94.036 1.00 14.22 230 ARG A CA 1
ATOM 1745 C C . ARG A 1 230 ? 129.169 75.405 93.804 1.00 13.44 230 ARG A C 1
ATOM 1746 O O . ARG A 1 230 ? 128.995 76.197 94.733 1.00 13.36 230 ARG A O 1
ATOM 1754 N N . LEU A 1 231 ? 128.648 75.585 92.595 1.00 13.04 231 LEU A N 1
ATOM 1755 C CA . LEU A 1 231 ? 127.941 76.790 92.181 1.00 15.20 231 LEU A CA 1
ATOM 1756 C C . LEU A 1 231 ? 126.616 76.399 91.540 1.00 14.80 231 LEU A C 1
ATOM 1757 O O . LEU A 1 231 ? 126.498 75.331 90.938 1.00 15.85 231 LEU A O 1
ATOM 1762 N N . SER A 1 232 ? 125.619 77.275 91.641 1.00 12.94 232 SER A N 1
ATOM 1763 C CA . SER A 1 232 ? 124.281 76.985 91.134 1.00 12.30 232 SER A CA 1
ATOM 1764 C C . SER A 1 232 ? 123.674 78.300 90.647 1.00 14.56 232 SER A C 1
ATOM 1765 O O . SER A 1 232 ? 122.927 78.974 91.377 1.00 15.43 232 SER A O 1
ATOM 1768 N N . PRO A 1 233 ? 123.987 78.702 89.409 1.00 14.50 233 PRO A N 1
ATOM 1769 C CA . PRO A 1 233 ? 123.680 80.079 88.966 1.00 16.35 233 PRO A CA 1
ATOM 1770 C C . PRO A 1 233 ? 122.211 80.473 88.986 1.00 17.69 233 PRO A C 1
ATOM 1771 O O . PRO A 1 233 ? 121.917 81.659 89.184 1.00 20.01 233 PRO A O 1
ATOM 1775 N N . VAL A 1 234 ? 121.268 79.561 88.757 1.00 15.13 234 VAL A N 1
ATOM 1776 C CA . VAL A 1 234 ? 119.881 79.972 88.581 1.00 15.44 234 VAL A CA 1
ATOM 1777 C C . VAL A 1 234 ? 118.932 79.349 89.580 1.00 19.93 234 VAL A C 1
ATOM 1778 O O . VAL A 1 234 ? 117.727 79.578 89.487 1.00 18.64 234 VAL A O 1
ATOM 1782 N N . THR A 1 235 ? 119.416 78.586 90.524 1.00 16.11 235 THR A N 1
ATOM 1783 C CA . THR A 1 235 ? 118.498 77.796 91.314 1.00 15.51 235 THR A CA 1
ATOM 1784 C C . THR A 1 235 ? 117.630 78.681 92.209 1.00 17.27 235 THR A C 1
ATOM 1785 O O . THR A 1 235 ? 118.116 79.664 92.768 1.00 18.84 235 THR A O 1
ATOM 1789 N N . PRO A 1 236 ? 116.357 78.338 92.380 1.00 17.16 236 PRO A N 1
ATOM 1790 C CA . PRO A 1 236 ? 115.485 79.086 93.294 1.00 20.11 236 PRO A CA 1
ATOM 1791 C C . PRO A 1 236 ? 115.492 78.559 94.722 1.00 18.49 236 PRO A C 1
ATOM 1792 O O . PRO A 1 236 ? 114.666 78.985 95.540 1.00 19.00 236 PRO A O 1
ATOM 1796 N N . ALA A 1 237 ? 116.372 77.626 95.016 1.00 14.41 237 ALA A N 1
ATOM 1797 C CA . ALA A 1 237 ? 116.431 77.019 96.338 1.00 16.07 237 ALA A CA 1
ATOM 1798 C C . ALA A 1 237 ? 116.503 78.074 97.437 1.00 17.48 237 ALA A C 1
ATOM 1799 O O . ALA A 1 237 ? 117.243 79.052 97.346 1.00 15.95 237 ALA A O 1
ATOM 1801 N N . ASN A 1 238 ? 115.769 77.818 98.518 1.00 13.80 238 ASN A N 1
ATOM 1802 C CA . ASN A 1 238 ? 115.851 78.620 99.733 1.00 15.53 238 ASN A CA 1
ATOM 1803 C C . ASN A 1 238 ? 115.557 80.097 99.467 1.00 13.68 238 ASN A C 1
ATOM 1804 O O . ASN A 1 238 ? 116.143 81.000 100.080 1.00 14.96 238 ASN A O 1
ATOM 1809 N N . ASP A 1 239 ? 114.574 80.332 98.604 1.00 14.13 239 ASP A N 1
ATOM 1810 C CA . ASP A 1 239 ? 113.898 81.621 98.471 1.00 14.21 239 ASP A CA 1
ATOM 1811 C C . ASP A 1 239 ? 114.779 82.711 97.865 1.00 15.66 239 ASP A C 1
ATOM 1812 O O . ASP A 1 239 ? 114.496 83.898 98.060 1.00 20.20 239 ASP A O 1
ATOM 1817 N N . ILE A 1 240 ? 115.813 82.351 97.113 1.00 16.48 240 ILE A N 1
ATOM 1818 C CA . ILE A 1 240 ? 116.809 83.296 96.615 1.00 14.32 240 ILE A CA 1
ATOM 1819 C C . ILE A 1 240 ? 116.493 83.640 95.165 1.00 16.72 240 ILE A C 1
ATOM 1820 O O . ILE A 1 240 ? 115.824 82.869 94.457 1.00 15.98 240 ILE A O 1
ATOM 1825 N N . PHE A 1 241 ? 116.887 84.845 94.745 1.00 15.27 241 PHE A N 1
ATOM 1826 C CA . PHE A 1 241 ? 116.584 85.342 93.401 1.00 14.74 241 PHE A CA 1
ATOM 1827 C C . PHE A 1 241 ? 117.722 86.218 92.893 1.00 18.00 241 PHE A C 1
ATOM 1828 O O . PHE A 1 241 ? 118.253 87.050 93.624 1.00 16.26 241 PHE A O 1
ATOM 1836 N N . GLU A 1 242 ? 118.076 86.046 91.623 1.00 15.40 242 GLU A N 1
ATOM 1837 C CA . GLU A 1 242 ? 119.051 86.902 90.953 1.00 15.23 242 GLU A CA 1
ATOM 1838 C C . GLU A 1 242 ? 118.544 87.126 89.536 1.00 17.63 242 GLU A C 1
ATOM 1839 O O . GLU A 1 242 ? 118.330 86.156 88.810 1.00 19.17 242 GLU A O 1
ATOM 1845 N N . ALA A 1 243 ? 118.356 88.384 89.142 1.00 17.24 243 ALA A N 1
ATOM 1846 C CA . ALA A 1 243 ? 117.763 88.661 87.839 1.00 22.35 243 ALA A CA 1
ATOM 1847 C C . ALA A 1 243 ? 118.766 88.583 86.694 1.00 21.46 243 ALA A C 1
ATOM 1848 O O . ALA A 1 243 ? 118.350 88.398 85.540 1.00 21.78 243 ALA A O 1
ATOM 1850 N N . ASP A 1 244 ? 120.058 88.734 86.973 1.00 16.80 244 ASP A N 1
ATOM 1851 C CA . ASP A 1 244 ? 121.079 88.848 85.925 1.00 16.02 244 ASP A CA 1
ATOM 1852 C C . ASP A 1 244 ? 122.274 87.980 86.292 1.00 15.64 244 ASP A C 1
ATOM 1853 O O . ASP A 1 244 ? 123.377 88.467 86.561 1.00 16.93 244 ASP A O 1
ATOM 1858 N N . PRO A 1 245 ? 122.079 86.664 86.311 1.00 15.61 245 PRO A N 1
ATOM 1859 C CA . PRO A 1 245 ? 123.164 85.772 86.731 1.00 14.25 245 PRO A CA 1
ATOM 1860 C C . PRO A 1 245 ? 124.350 85.721 85.783 1.00 16.61 245 PRO A C 1
ATOM 1861 O O . PRO A 1 245 ? 125.453 85.392 86.238 1.00 15.13 245 PRO A O 1
ATOM 1865 N N . GLN A 1 246 ? 124.196 86.002 84.485 1.00 13.30 246 GLN A N 1
ATOM 1866 C CA . GLN A 1 246 ? 125.336 85.732 83.602 1.00 15.93 246 GLN A CA 1
ATOM 1867 C C . GLN A 1 246 ? 126.536 86.618 83.908 1.00 16.86 246 GLN A C 1
ATOM 1868 O O . GLN A 1 246 ? 127.656 86.086 84.040 1.00 15.82 246 GLN A O 1
ATOM 1874 N N . PRO A 1 247 ? 126.412 87.940 83.993 1.00 14.75 247 PRO A N 1
ATOM 1875 C CA . PRO A 1 247 ? 127.619 88.737 84.287 1.00 15.16 247 PRO A CA 1
ATOM 1876 C C . PRO A 1 247 ? 128.196 88.433 85.650 1.00 16.86 247 PRO A C 1
ATOM 1877 O O . PRO A 1 247 ? 129.423 88.483 85.831 1.00 16.61 247 PRO A O 1
ATOM 1881 N N . LEU A 1 248 ? 127.325 88.112 86.614 1.00 16.04 248 LEU A N 1
ATOM 1882 C CA . LEU A 1 248 ? 127.749 87.803 87.967 1.00 15.48 248 LEU A CA 1
ATOM 1883 C C . LEU A 1 248 ? 128.587 86.546 87.989 1.00 12.57 248 LEU A C 1
ATOM 1884 O O . LEU A 1 248 ? 129.720 86.540 88.507 1.00 15.17 248 LEU A O 1
ATOM 1889 N N . TYR A 1 249 ? 128.028 85.467 87.444 1.00 15.04 249 TYR A N 1
ATOM 1890 C CA . TYR A 1 249 ? 128.681 84.167 87.510 1.00 12.80 249 TYR A CA 1
ATOM 1891 C C . TYR A 1 249 ? 129.848 84.058 86.536 1.00 15.07 249 TYR A C 1
ATOM 1892 O O . TYR A 1 249 ? 130.845 83.408 86.858 1.00 13.72 249 TYR A O 1
ATOM 1901 N N . ASN A 1 250 ? 129.782 84.717 85.378 1.00 13.58 250 ASN A N 1
ATOM 1902 C CA . ASN A 1 250 ? 130.956 84.755 84.518 1.00 13.23 250 ASN A CA 1
ATOM 1903 C C . ASN A 1 250 ? 132.103 85.449 85.227 1.00 15.46 250 ASN A C 1
ATOM 1904 O O . ASN A 1 250 ? 133.241 84.994 85.144 1.00 16.11 250 ASN A O 1
ATOM 1909 N N . TYR A 1 251 ? 131.823 86.528 85.962 1.00 13.20 251 TYR A N 1
ATOM 1910 C CA . TYR A 1 251 ? 132.874 87.190 86.732 1.00 13.67 251 TYR A CA 1
ATOM 1911 C C . TYR A 1 251 ? 133.444 86.250 87.783 1.00 13.59 251 TYR A C 1
ATOM 1912 O O . TYR A 1 251 ? 134.664 86.155 87.946 1.00 13.98 251 TYR A O 1
ATOM 1921 N N . VAL A 1 252 ? 132.571 85.563 88.519 1.00 13.49 252 VAL A N 1
ATOM 1922 C CA . VAL A 1 252 ? 133.025 84.659 89.577 1.00 12.69 252 VAL A CA 1
ATOM 1923 C C . VAL A 1 252 ? 133.995 83.632 89.011 1.00 15.27 252 VAL A C 1
ATOM 1924 O O . VAL A 1 252 ? 135.092 83.432 89.550 1.00 13.46 252 VAL A O 1
ATOM 1928 N N . VAL A 1 253 ? 133.605 82.952 87.928 1.00 14.42 253 VAL A N 1
ATOM 1929 C CA . VAL A 1 253 ? 134.492 81.887 87.454 1.00 14.90 253 VAL A CA 1
ATOM 1930 C C . VAL A 1 253 ? 135.713 82.439 86.732 1.00 15.29 253 VAL A C 1
ATOM 1931 O O . VAL A 1 253 ? 136.755 81.778 86.710 1.00 15.51 253 VAL A O 1
ATOM 1935 N N . GLU A 1 254 ? 135.645 83.641 86.149 1.00 14.90 254 GLU A N 1
ATOM 1936 C CA A GLU A 1 254 ? 136.863 84.272 85.653 0.49 18.07 254 GLU A CA 1
ATOM 1937 C CA B GLU A 1 254 ? 136.858 84.267 85.652 0.51 18.01 254 GLU A CA 1
ATOM 1938 C C . GLU A 1 254 ? 137.872 84.415 86.781 1.00 17.88 254 GLU A C 1
ATOM 1939 O O . GLU A 1 254 ? 139.059 84.138 86.604 1.00 17.58 254 GLU A O 1
ATOM 1950 N N . GLN A 1 255 ? 137.408 84.840 87.951 1.00 14.61 255 GLN A N 1
ATOM 1951 C CA . GLN A 1 255 ? 138.314 84.975 89.079 1.00 13.87 255 GLN A CA 1
ATOM 1952 C C . GLN A 1 255 ? 138.775 83.619 89.587 1.00 14.17 255 GLN A C 1
ATOM 1953 O O . GLN A 1 255 ? 139.945 83.457 89.944 1.00 14.18 255 GLN A O 1
ATOM 1959 N N . LEU A 1 256 ? 137.873 82.619 89.620 1.00 12.53 256 LEU A N 1
ATOM 1960 C CA . LEU A 1 256 ? 138.266 81.281 90.053 1.00 12.92 256 LEU A CA 1
ATOM 1961 C C . LEU A 1 256 ? 139.263 80.651 89.092 1.00 12.74 256 LEU A C 1
ATOM 1962 O O . LEU A 1 256 ? 140.092 79.837 89.505 1.00 13.79 256 LEU A O 1
ATOM 1967 N N . GLY A 1 257 ? 139.202 81.025 87.812 1.00 13.66 257 GLY A N 1
ATOM 1968 C CA . GLY A 1 257 ? 140.144 80.525 86.826 1.00 13.13 257 GLY A CA 1
ATOM 1969 C C . GLY A 1 257 ? 141.573 80.926 87.083 1.00 14.46 257 GLY A C 1
ATOM 1970 O O . GLY A 1 257 ? 142.497 80.344 86.504 1.00 16.25 257 GLY A O 1
ATOM 1971 N N . LYS A 1 258 ? 141.777 81.924 87.933 1.00 12.98 258 LYS A N 1
ATOM 1972 C CA . LYS A 1 258 ? 143.098 82.415 88.288 1.00 16.00 258 LYS A CA 1
ATOM 1973 C C . LYS A 1 258 ? 143.700 81.692 89.481 1.00 16.03 258 LYS A C 1
ATOM 1974 O O . LYS A 1 258 ? 144.891 81.917 89.782 1.00 17.23 258 LYS A O 1
ATOM 1980 N N . ARG A 1 259 ? 142.942 80.805 90.124 1.00 15.68 259 ARG A N 1
ATOM 1981 C CA . ARG A 1 259 ? 143.287 80.294 91.453 1.00 14.66 259 ARG A CA 1
ATOM 1982 C C . ARG A 1 259 ? 143.701 78.821 91.520 1.00 17.87 259 ARG A C 1
ATOM 1983 O O . ARG A 1 259 ? 143.845 78.290 92.624 1.00 19.56 259 ARG A O 1
ATOM 1991 N N . ASN A 1 260 ? 143.917 78.150 90.398 1.00 18.04 260 ASN A N 1
ATOM 1992 C CA . ASN A 1 260 ? 144.531 76.821 90.421 1.00 14.93 260 ASN A CA 1
ATOM 1993 C C . ASN A 1 260 ? 143.714 75.819 91.240 1.00 14.55 260 ASN A C 1
ATOM 1994 O O . ASN A 1 260 ? 144.270 74.943 91.908 1.00 19.13 260 ASN A O 1
ATOM 1999 N N . LEU A 1 261 ? 142.387 75.887 91.124 1.00 13.94 261 LEU A N 1
ATOM 2000 C CA . LEU A 1 261 ? 141.499 75.040 91.907 1.00 13.86 261 LEU A CA 1
ATOM 2001 C C . LEU A 1 261 ? 141.378 73.637 91.314 1.00 14.75 261 LEU A C 1
ATOM 2002 O O . LEU A 1 261 ? 141.633 73.396 90.120 1.00 16.38 261 LEU A O 1
ATOM 2007 N N . ALA A 1 262 ? 140.951 72.704 92.177 1.00 14.13 262 ALA A N 1
ATOM 2008 C CA . ALA A 1 262 ? 140.874 71.294 91.801 1.00 13.84 262 ALA A CA 1
ATOM 2009 C C . ALA A 1 262 ? 139.675 71.009 90.908 1.00 14.41 262 ALA A C 1
ATOM 2010 O O . ALA A 1 262 ? 139.791 70.247 89.940 1.00 15.21 262 ALA A O 1
ATOM 2012 N N . PHE A 1 263 ? 138.545 71.648 91.185 1.00 13.46 263 PHE A N 1
ATOM 2013 C CA . PHE A 1 263 ? 137.320 71.377 90.446 1.00 15.50 263 PHE A CA 1
ATOM 2014 C C . PHE A 1 263 ? 136.297 72.475 90.679 1.00 16.38 263 PHE A C 1
ATOM 2015 O O . PHE A 1 263 ? 136.287 73.156 91.713 1.00 15.61 263 PHE A O 1
ATOM 2023 N N . ILE A 1 264 ? 135.431 72.623 89.673 1.00 13.20 264 ILE A N 1
ATOM 2024 C CA . ILE A 1 264 ? 134.220 73.427 89.729 1.00 12.79 264 ILE A CA 1
ATOM 2025 C C . ILE A 1 264 ? 133.057 72.470 89.525 1.00 12.41 264 ILE A C 1
ATOM 2026 O O . ILE A 1 264 ? 133.031 71.728 88.536 1.00 15.25 264 ILE A O 1
ATOM 2031 N N . HIS A 1 265 ? 132.100 72.490 90.445 1.00 12.49 265 HIS A N 1
ATOM 2032 C CA . HIS A 1 265 ? 130.924 71.639 90.402 1.00 12.49 265 HIS A CA 1
ATOM 2033 C C . HIS A 1 265 ? 129.712 72.528 90.183 1.00 16.20 265 HIS A C 1
ATOM 2034 O O . HIS A 1 265 ? 129.408 73.382 91.023 1.00 15.32 265 HIS A O 1
ATOM 2041 N N . VAL A 1 266 ? 129.034 72.355 89.051 1.00 13.89 266 VAL A N 1
ATOM 2042 C CA A VAL A 1 266 ? 127.960 73.250 88.635 0.44 14.56 266 VAL A CA 1
ATOM 2043 C CA B VAL A 1 266 ? 127.959 73.253 88.640 0.56 14.50 266 VAL A CA 1
ATOM 2044 C C . VAL A 1 266 ? 126.632 72.507 88.611 1.00 20.07 266 VAL A C 1
ATOM 2045 O O . VAL A 1 266 ? 126.512 71.451 87.973 1.00 16.61 266 VAL A O 1
ATOM 2052 N N . VAL A 1 267 ? 125.635 73.082 89.281 1.00 15.95 267 VAL A N 1
ATOM 2053 C CA . VAL A 1 267 ? 124.238 72.662 89.193 1.00 14.52 267 VAL A CA 1
ATOM 2054 C C . VAL A 1 267 ? 123.629 73.387 88.006 1.00 14.64 267 VAL A C 1
ATOM 2055 O O . VAL A 1 267 ? 123.543 74.623 87.993 1.00 17.69 267 VAL A O 1
ATOM 2059 N N . GLU A 1 268 ? 123.170 72.623 87.023 1.00 15.26 268 GLU A N 1
ATOM 2060 C CA . GLU A 1 268 ? 122.593 73.166 85.807 1.00 16.74 268 GLU A CA 1
ATOM 2061 C C . GLU A 1 268 ? 121.078 73.221 85.967 1.00 18.96 268 GLU A C 1
ATOM 2062 O O . GLU A 1 268 ? 120.400 72.190 85.918 1.00 19.03 268 GLU A O 1
ATOM 2068 N N . GLY A 1 269 ? 120.549 74.423 86.154 1.00 17.37 269 GLY A N 1
ATOM 2069 C CA . GLY A 1 269 ? 119.124 74.604 86.332 1.00 16.26 269 GLY A CA 1
ATOM 2070 C C . GLY A 1 269 ? 118.693 74.690 87.782 1.00 15.95 269 GLY A C 1
ATOM 2071 O O . GLY A 1 269 ? 119.476 74.951 88.694 1.00 16.96 269 GLY A O 1
ATOM 2072 N N . ALA A 1 270 ? 117.395 74.486 87.987 1.00 16.19 270 ALA A N 1
ATOM 2073 C CA . ALA A 1 270 ? 116.869 74.444 89.344 1.00 16.92 270 ALA A CA 1
ATOM 2074 C C . ALA A 1 270 ? 117.295 73.144 90.013 1.00 17.08 270 ALA A C 1
ATOM 2075 O O . ALA A 1 270 ? 117.137 72.062 89.444 1.00 21.41 270 ALA A O 1
ATOM 2077 N N . THR A 1 271 ? 117.862 73.245 91.215 1.00 18.48 271 THR A N 1
ATOM 2078 C CA . THR A 1 271 ? 118.357 72.051 91.889 1.00 17.78 271 THR A CA 1
ATOM 2079 C C . THR A 1 271 ? 117.226 71.062 92.080 1.00 20.84 271 THR A C 1
ATOM 2080 O O . THR A 1 271 ? 116.249 71.354 92.779 1.00 19.86 271 THR A O 1
ATOM 2084 N N . GLY A 1 272 ? 117.357 69.887 91.471 1.00 19.67 272 GLY A N 1
ATOM 2085 C CA . GLY A 1 272 ? 116.319 68.880 91.541 1.00 20.88 272 GLY A CA 1
ATOM 2086 C C . GLY A 1 272 ? 115.111 69.155 90.678 1.00 24.43 272 GLY A C 1
ATOM 2087 O O . GLY A 1 272 ? 114.117 68.428 90.777 1.00 27.76 272 GLY A O 1
ATOM 2088 N N . GLY A 1 273 ? 115.169 70.185 89.836 1.00 20.66 273 GLY A N 1
ATOM 2089 C CA . GLY A 1 273 ? 114.076 70.555 88.968 1.00 20.41 273 GLY A CA 1
ATOM 2090 C C . GLY A 1 273 ? 114.581 70.803 87.569 1.00 22.77 273 GLY A C 1
ATOM 2091 O O . GLY A 1 273 ? 115.613 70.260 87.162 1.00 22.44 273 GLY A O 1
ATOM 2092 N N . PRO A 1 274 ? 113.867 71.623 86.793 1.00 22.44 274 PRO A N 1
ATOM 2093 C CA . PRO A 1 274 ? 114.183 71.733 85.367 1.00 19.10 274 PRO A CA 1
ATOM 2094 C C . PRO A 1 274 ? 115.583 72.268 85.097 1.00 19.59 274 PRO A C 1
ATOM 2095 O O . PRO A 1 274 ? 116.005 73.279 85.654 1.00 20.17 274 PRO A O 1
ATOM 2099 N N . ARG A 1 275 ? 116.264 71.621 84.149 1.00 21.55 275 ARG A N 1
ATOM 2100 C CA . ARG A 1 275 ? 117.585 72.055 83.723 1.00 19.73 275 ARG A CA 1
ATOM 2101 C C . ARG A 1 275 ? 117.535 73.396 83.003 1.00 18.32 275 ARG A C 1
ATOM 2102 O O . ARG A 1 275 ? 118.537 74.119 82.993 1.00 20.97 275 ARG A O 1
ATOM 2110 N N . ASP A 1 276 ? 116.412 73.722 82.357 1.00 20.74 276 ASP A N 1
ATOM 2111 C CA . ASP A 1 276 ? 116.303 74.971 81.604 1.00 21.08 276 ASP A CA 1
ATOM 2112 C C . ASP A 1 276 ? 115.672 76.106 82.410 1.00 23.11 276 ASP A C 1
ATOM 2113 O O . ASP A 1 276 ? 115.285 77.136 81.836 1.00 23.10 276 ASP A O 1
ATOM 2118 N N . PHE A 1 277 ? 115.592 75.947 83.723 1.00 21.02 277 PHE A N 1
ATOM 2119 C CA . PHE A 1 277 ? 115.031 76.974 84.585 1.00 19.26 277 PHE A CA 1
ATOM 2120 C C . PHE A 1 277 ? 115.775 78.300 84.427 1.00 19.22 277 PHE A C 1
ATOM 2121 O O . PHE A 1 277 ? 116.998 78.346 84.232 1.00 18.92 277 PHE A O 1
ATOM 2129 N N . LYS A 1 278 ? 115.024 79.390 84.520 1.00 19.01 278 LYS A N 1
ATOM 2130 C CA . LYS A 1 278 ? 115.620 80.703 84.674 1.00 20.54 278 LYS A CA 1
ATOM 2131 C C . LYS A 1 278 ? 114.719 81.522 85.578 1.00 17.90 278 LYS A C 1
ATOM 2132 O O . LYS A 1 278 ? 113.524 81.269 85.691 1.00 21.47 278 LYS A O 1
ATOM 2138 N N . GLN A 1 279 ? 115.312 82.528 86.186 1.00 19.19 279 GLN A N 1
ATOM 2139 C CA . GLN A 1 279 ? 114.586 83.479 87.012 1.00 18.89 279 GLN A CA 1
ATOM 2140 C C . GLN A 1 279 ? 114.403 84.817 86.333 1.00 20.25 279 GLN A C 1
ATOM 2141 O O . GLN A 1 279 ? 113.321 85.391 86.397 1.00 27.74 279 GLN A O 1
ATOM 2147 N N . GLY A 1 280 ? 115.452 85.341 85.720 1.00 22.64 280 GLY A N 1
ATOM 2148 C CA . GLY A 1 280 ? 115.370 86.597 85.015 1.00 25.77 280 GLY A CA 1
ATOM 2149 C C . GLY A 1 280 ? 114.890 86.423 83.586 1.00 19.78 280 GLY A C 1
ATOM 2150 O O . GLY A 1 280 ? 114.347 85.390 83.187 1.00 22.88 280 GLY A O 1
ATOM 2151 N N . ASP A 1 281 ? 115.072 87.486 82.815 1.00 18.80 281 ASP A N 1
ATOM 2152 C CA . ASP A 1 281 ? 114.577 87.524 81.452 1.00 18.78 281 ASP A CA 1
ATOM 2153 C C . ASP A 1 281 ? 115.393 86.666 80.492 1.00 20.27 281 ASP A C 1
ATOM 2154 O O . ASP A 1 281 ? 114.841 86.188 79.495 1.00 26.00 281 ASP A O 1
ATOM 2159 N N . LYS A 1 282 ? 116.711 86.497 80.740 1.00 23.00 282 LYS A N 1
ATOM 2160 C CA . LYS A 1 282 ? 117.576 85.816 79.779 1.00 25.33 282 LYS A CA 1
ATOM 2161 C C . LYS A 1 282 ? 117.896 84.397 80.235 1.00 17.79 282 LYS A C 1
ATOM 2162 O O . LYS A 1 282 ? 118.264 84.192 81.399 1.00 19.88 282 LYS A O 1
ATOM 2168 N N . PRO A 1 283 ? 117.830 83.402 79.359 1.00 20.51 283 PRO A N 1
ATOM 2169 C CA . PRO A 1 283 ? 118.327 82.073 79.727 1.00 19.32 283 PRO A CA 1
ATOM 2170 C C . PRO A 1 283 ? 119.826 82.115 79.990 1.00 17.77 283 PRO A C 1
ATOM 2171 O O . PRO A 1 283 ? 120.567 82.839 79.322 1.00 21.24 283 PRO A O 1
ATOM 2175 N N . PHE A 1 284 ? 120.266 81.330 80.967 1.00 16.12 284 PHE A N 1
ATOM 2176 C CA . PHE A 1 284 ? 121.678 81.242 81.308 1.00 15.77 284 PHE A CA 1
ATOM 2177 C C . PHE A 1 284 ? 122.391 80.392 80.266 1.00 18.71 284 PHE A C 1
ATOM 2178 O O . PHE A 1 284 ? 121.882 79.348 79.846 1.00 22.40 284 PHE A O 1
ATOM 2186 N N . ASP A 1 285 ? 123.577 80.848 79.859 1.00 16.21 285 ASP A N 1
ATOM 2187 C CA . ASP A 1 285 ? 124.398 80.180 78.848 1.00 16.68 285 ASP A CA 1
ATOM 2188 C C . ASP A 1 285 ? 125.521 79.448 79.589 1.00 18.82 285 ASP A C 1
ATOM 2189 O O . ASP A 1 285 ? 126.499 80.061 80.022 1.00 17.57 285 ASP A O 1
ATOM 2194 N N . TYR A 1 286 ? 125.370 78.131 79.765 1.00 17.10 286 TYR A N 1
ATOM 2195 C CA . TYR A 1 286 ? 126.364 77.368 80.514 1.00 14.67 286 TYR A CA 1
ATOM 2196 C C . TYR A 1 286 ? 127.665 77.184 79.731 1.00 15.18 286 TYR A C 1
ATOM 2197 O O . TYR A 1 286 ? 128.726 77.038 80.347 1.00 17.77 286 TYR A O 1
ATOM 2206 N N . ALA A 1 287 ? 127.614 77.185 78.401 1.00 16.45 287 ALA A N 1
ATOM 2207 C CA . ALA A 1 287 ? 128.851 77.162 77.610 1.00 18.55 287 ALA A CA 1
ATOM 2208 C C . ALA A 1 287 ? 129.662 78.442 77.791 1.00 18.58 287 ALA A C 1
ATOM 2209 O O . ALA A 1 287 ? 130.897 78.398 77.850 1.00 18.84 287 ALA A O 1
ATOM 2211 N N . SER A 1 288 ? 128.989 79.597 77.821 1.00 16.41 288 SER A N 1
ATOM 2212 C CA . SER A 1 288 ? 129.669 80.874 78.028 1.00 17.63 288 SER A CA 1
ATOM 2213 C C . SER A 1 288 ? 130.300 80.920 79.412 1.00 16.93 288 SER A C 1
ATOM 2214 O O . SER A 1 288 ? 131.414 81.436 79.603 1.00 16.16 288 SER A O 1
ATOM 2217 N N . PHE A 1 289 ? 129.581 80.380 80.387 1.00 16.98 289 PHE A N 1
ATOM 2218 C CA . PHE A 1 289 ? 130.049 80.285 81.764 1.00 13.73 289 PHE A CA 1
ATOM 2219 C C . PHE A 1 289 ? 131.311 79.436 81.859 1.00 14.17 289 PHE A C 1
ATOM 2220 O O . PHE A 1 289 ? 132.318 79.855 82.454 1.00 14.12 289 PHE A O 1
ATOM 2228 N N . LYS A 1 290 ? 131.289 78.244 81.253 1.00 16.13 290 LYS A N 1
ATOM 2229 C CA . LYS A 1 290 ? 132.480 77.405 81.252 1.00 13.45 290 LYS A CA 1
ATOM 2230 C C . LYS A 1 290 ? 133.622 78.074 80.507 1.00 13.06 290 LYS A C 1
ATOM 2231 O O . LYS A 1 290 ? 134.782 77.987 80.932 1.00 15.30 290 LYS A O 1
ATOM 2237 N N . ALA A 1 291 ? 133.320 78.754 79.397 1.00 14.56 291 ALA A N 1
ATOM 2238 C CA . ALA A 1 291 ? 134.383 79.433 78.661 1.00 16.68 291 ALA A CA 1
ATOM 2239 C C . ALA A 1 291 ? 135.004 80.555 79.474 1.00 16.83 291 ALA A C 1
ATOM 2240 O O . ALA A 1 291 ? 136.204 80.822 79.335 1.00 16.97 291 ALA A O 1
ATOM 2242 N N . ALA A 1 292 ? 134.218 81.217 80.339 1.00 14.60 292 ALA A N 1
ATOM 2243 C CA . ALA A 1 292 ? 134.785 82.279 81.172 1.00 13.68 292 ALA A CA 1
ATOM 2244 C C . ALA A 1 292 ? 135.823 81.703 82.126 1.00 16.40 292 ALA A C 1
ATOM 2245 O O . ALA A 1 292 ? 136.845 82.334 82.408 1.00 17.34 292 ALA A O 1
ATOM 2247 N N . TYR A 1 293 ? 135.574 80.494 82.616 1.00 14.53 293 TYR A N 1
ATOM 2248 C CA . TYR A 1 293 ? 136.533 79.834 83.487 1.00 13.00 293 TYR A CA 1
ATOM 2249 C C . TYR A 1 293 ? 137.771 79.422 82.700 1.00 13.32 293 TYR A C 1
ATOM 2250 O O . TYR A 1 293 ? 138.905 79.724 83.098 1.00 14.50 293 TYR A O 1
ATOM 2259 N N . ARG A 1 294 ? 137.579 78.698 81.587 1.00 13.96 294 ARG A N 1
ATOM 2260 C CA . ARG A 1 294 ? 138.719 78.199 80.815 1.00 15.25 294 ARG A CA 1
ATOM 2261 C C . ARG A 1 294 ? 139.562 79.338 80.261 1.00 17.37 294 ARG A C 1
ATOM 2262 O O . ARG A 1 294 ? 140.808 79.260 80.232 1.00 16.99 294 ARG A O 1
ATOM 2270 N N . ASN A 1 295 ? 138.900 80.385 79.762 1.00 14.15 295 ASN A N 1
ATOM 2271 C CA . ASN A 1 295 ? 139.628 81.454 79.086 1.00 15.02 295 ASN A CA 1
ATOM 2272 C C . ASN A 1 295 ? 140.457 82.269 80.069 1.00 16.20 295 ASN A C 1
ATOM 2273 O O . ASN A 1 295 ? 141.382 82.972 79.644 1.00 19.43 295 ASN A O 1
ATOM 2278 N N . ALA A 1 296 ? 140.116 82.218 81.356 1.00 17.33 296 ALA A N 1
ATOM 2279 C CA . ALA A 1 296 ? 140.909 82.862 82.403 1.00 18.20 296 ALA A CA 1
ATOM 2280 C C . ALA A 1 296 ? 142.067 82.006 82.876 1.00 18.31 296 ALA A C 1
ATOM 22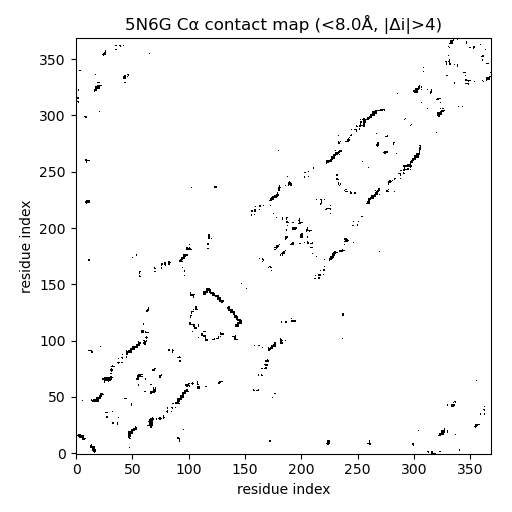81 O O . ALA A 1 296 ? 142.800 82.429 83.789 1.00 18.37 296 ALA A O 1
ATOM 2283 N N . GLY A 1 297 ? 142.239 80.819 82.316 1.00 15.97 297 GLY A N 1
ATOM 2284 C CA . GLY A 1 297 ? 143.282 79.909 82.746 1.00 17.04 297 GLY A CA 1
ATOM 2285 C C . GLY A 1 297 ? 142.809 78.758 83.596 1.00 16.01 297 GLY A C 1
ATOM 2286 O O . GLY A 1 297 ? 143.642 77.987 84.081 1.00 17.29 297 GLY A O 1
ATOM 2287 N N . GLY A 1 298 ? 141.502 78.604 83.786 1.00 13.88 298 GLY A N 1
ATOM 2288 C CA . GLY A 1 298 ? 141.006 77.611 84.716 1.00 13.34 298 GLY A CA 1
ATOM 2289 C C . GLY A 1 298 ? 141.228 76.211 84.196 1.00 18.06 298 GLY A C 1
ATOM 2290 O O . GLY A 1 298 ? 140.820 75.876 83.076 1.00 18.08 298 GLY A O 1
ATOM 2291 N N . LYS A 1 299 ? 141.847 75.371 85.026 1.00 14.04 299 LYS A N 1
ATOM 2292 C CA . LYS A 1 299 ? 142.194 74.005 84.669 1.00 17.23 299 LYS A CA 1
ATOM 2293 C C . LYS A 1 299 ? 141.542 72.978 85.586 1.00 17.40 299 LYS A C 1
ATOM 2294 O O . LYS A 1 299 ? 141.839 71.784 85.459 1.00 19.20 299 LYS A O 1
ATOM 2300 N N . GLY A 1 300 ? 140.659 73.406 86.485 1.00 15.35 300 GLY A N 1
ATOM 2301 C CA . GLY A 1 300 ? 139.965 72.483 87.352 1.00 15.09 300 GLY A CA 1
ATOM 2302 C C . GLY A 1 300 ? 139.078 71.544 86.564 1.00 17.30 300 GLY A C 1
ATOM 2303 O O . GLY A 1 300 ? 138.647 71.830 85.450 1.00 17.28 300 GLY A O 1
ATOM 2304 N N . LEU A 1 301 ? 138.784 70.414 87.185 1.00 16.26 301 LEU A N 1
ATOM 2305 C CA . LEU A 1 301 ? 137.851 69.461 86.603 1.00 13.94 301 LEU A CA 1
ATOM 2306 C C . LEU A 1 301 ? 136.450 70.068 86.605 1.00 16.16 301 LEU A C 1
ATOM 2307 O O . LEU A 1 301 ? 135.991 70.599 87.623 1.00 15.75 301 LEU A O 1
ATOM 2312 N N . TRP A 1 302 ? 135.772 70.006 85.468 1.00 15.76 302 TRP A N 1
ATOM 2313 C CA . TRP A 1 302 ? 134.455 70.610 85.313 1.00 13.51 302 TRP A CA 1
ATOM 2314 C C . TRP A 1 302 ? 133.409 69.516 85.532 1.00 13.82 302 TRP A C 1
ATOM 2315 O O . TRP A 1 302 ? 133.201 68.661 84.653 1.00 15.95 302 TRP A O 1
ATOM 2326 N N . ILE A 1 303 ? 132.744 69.566 86.685 1.00 13.92 303 ILE A N 1
ATOM 2327 C CA . ILE A 1 303 ? 131.809 68.538 87.127 1.00 13.82 303 ILE A CA 1
ATOM 2328 C C . ILE A 1 303 ? 130.415 69.118 87.004 1.00 16.91 303 ILE A C 1
ATOM 2329 O O . ILE A 1 303 ? 130.132 70.168 87.578 1.00 17.01 303 ILE A O 1
ATOM 2334 N N . ALA A 1 304 ? 129.544 68.437 86.287 1.00 14.74 304 ALA A N 1
ATOM 2335 C CA . ALA A 1 304 ? 128.197 68.934 86.067 1.00 13.73 304 ALA A CA 1
ATOM 2336 C C . ALA A 1 304 ? 127.194 68.050 86.779 1.00 16.18 304 ALA A C 1
ATOM 2337 O O . ALA A 1 304 ? 127.409 66.854 86.943 1.00 16.60 304 ALA A O 1
ATOM 2339 N N . ASN A 1 305 ? 126.083 68.667 87.167 1.00 17.28 305 ASN A N 1
ATOM 2340 C CA . ASN A 1 305 ? 125.026 68.011 87.906 1.00 15.47 305 ASN A CA 1
ATOM 2341 C C . ASN A 1 305 ? 123.677 68.551 87.476 1.00 18.02 305 ASN A C 1
ATOM 2342 O O . ASN A 1 305 ? 123.569 69.684 86.992 1.00 16.32 305 ASN A O 1
ATOM 2347 N N . ASN A 1 306 ? 122.662 67.697 87.683 1.00 17.46 306 ASN A N 1
ATOM 2348 C CA . ASN A 1 306 ? 121.232 67.966 87.787 1.00 16.97 306 ASN A CA 1
ATOM 2349 C C . ASN A 1 306 ? 120.481 67.345 86.613 1.00 20.45 306 ASN A C 1
ATOM 2350 O O . ASN A 1 306 ? 120.548 67.812 85.467 1.00 19.59 306 ASN A O 1
ATOM 2355 N N . GLY A 1 307 ? 119.782 66.250 86.889 1.00 20.05 307 GLY A N 1
ATOM 2356 C CA . GLY A 1 307 ? 118.938 65.623 85.892 1.00 20.10 307 GLY A CA 1
ATOM 2357 C C . GLY A 1 307 ? 119.648 64.754 84.882 1.00 22.20 307 GLY A C 1
ATOM 2358 O O . GLY A 1 307 ? 119.045 64.405 83.864 1.00 23.56 307 GLY A O 1
ATOM 2359 N N . TYR A 1 308 ? 120.908 64.404 85.109 1.00 19.25 308 TYR A N 1
ATOM 2360 C CA . TYR A 1 308 ? 121.599 63.518 84.180 1.00 18.94 308 TYR A CA 1
ATOM 2361 C C . TYR A 1 308 ? 121.098 62.091 84.330 1.00 24.19 308 TYR A C 1
ATOM 2362 O O . TYR A 1 308 ? 120.643 61.680 85.400 1.00 27.34 308 TYR A O 1
ATOM 2371 N N . ASP A 1 309 ? 121.186 61.337 83.234 1.00 26.39 309 ASP A N 1
ATOM 2372 C CA . ASP A 1 309 ? 120.968 59.896 83.210 1.00 25.66 309 ASP A CA 1
ATOM 2373 C C . ASP A 1 309 ? 122.131 59.259 82.458 1.00 24.38 309 ASP A C 1
ATOM 2374 O O . ASP A 1 309 ? 123.090 59.937 82.074 1.00 26.08 309 ASP A O 1
ATOM 2379 N N . ARG A 1 310 ? 122.074 57.940 82.278 1.00 23.91 310 ARG A N 1
ATOM 2380 C CA . ARG A 1 310 ? 123.218 57.248 81.694 1.00 24.51 310 ARG A CA 1
ATOM 2381 C C . ARG A 1 310 ? 123.584 57.845 80.339 1.00 22.41 310 ARG A C 1
ATOM 2382 O O . ARG A 1 310 ? 124.741 58.222 80.113 1.00 24.57 310 ARG A O 1
ATOM 2390 N N . GLN A 1 311 ? 122.613 57.944 79.425 1.00 29.03 311 GLN A N 1
ATOM 2391 C CA . GLN A 1 311 ? 122.943 58.339 78.057 1.00 28.03 311 GLN A CA 1
ATOM 2392 C C . GLN A 1 311 ? 123.438 59.784 77.999 1.00 23.29 311 GLN A C 1
ATOM 2393 O O . GLN A 1 311 ? 124.413 60.083 77.295 1.00 28.10 311 GLN A O 1
ATOM 2399 N N . SER A 1 312 ? 122.799 60.693 78.738 1.00 24.19 312 SER A N 1
ATOM 2400 C CA . SER A 1 312 ? 123.236 62.087 78.688 1.00 26.79 312 SER A CA 1
ATOM 2401 C C . SER A 1 312 ? 124.582 62.283 79.372 1.00 21.36 312 SER A C 1
ATOM 2402 O O . SER A 1 312 ? 125.379 63.122 78.936 1.00 22.86 312 SER A O 1
ATOM 2405 N N . ALA A 1 313 ? 124.874 61.517 80.422 1.00 23.29 313 ALA A N 1
ATOM 2406 C CA . ALA A 1 313 ? 126.189 61.626 81.041 1.00 20.23 313 ALA A CA 1
ATOM 2407 C C . ALA A 1 313 ? 127.281 61.113 80.120 1.00 21.17 313 ALA A C 1
ATOM 2408 O O . ALA A 1 313 ? 128.342 61.734 80.005 1.00 23.25 313 ALA A O 1
ATOM 2410 N N . ILE A 1 314 ? 127.052 59.978 79.460 1.00 21.31 314 ILE A N 1
ATOM 2411 C CA . ILE A 1 314 ? 128.039 59.468 78.524 1.00 20.84 314 ILE A CA 1
ATOM 2412 C C . ILE A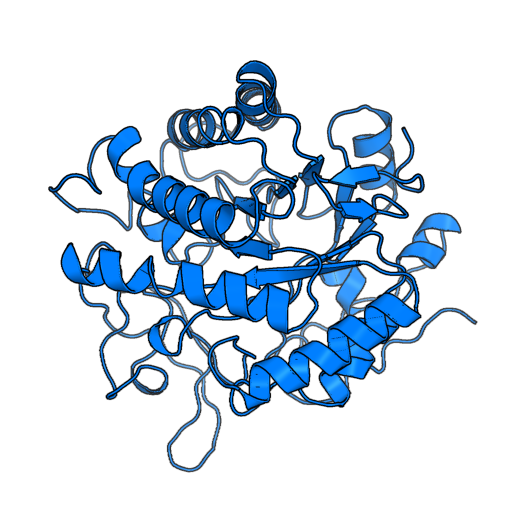 1 314 ? 128.297 60.492 77.427 1.00 24.19 314 ILE A C 1
ATOM 2413 O O . ILE A 1 314 ? 129.448 60.788 77.086 1.00 25.61 314 ILE A O 1
ATOM 2418 N N . GLU A 1 315 ? 127.230 61.068 76.881 1.00 23.28 315 GLU A N 1
ATOM 2419 C CA . GLU A 1 315 ? 127.379 61.996 75.758 1.00 28.74 315 GLU A CA 1
ATOM 2420 C C . GLU A 1 315 ? 128.052 63.297 76.198 1.00 24.52 315 GLU A C 1
ATOM 2421 O O . GLU A 1 315 ? 128.856 63.873 75.451 1.00 27.14 315 GLU A O 1
ATOM 2427 N N . ALA A 1 316 ? 127.752 63.770 77.406 1.00 22.36 316 ALA A N 1
ATOM 2428 C CA . ALA A 1 316 ? 128.324 65.037 77.855 1.00 17.55 316 ALA A CA 1
ATOM 2429 C C . ALA A 1 316 ? 129.829 64.929 78.046 1.00 23.29 316 ALA A C 1
ATOM 2430 O O . ALA A 1 316 ? 130.570 65.877 77.755 1.00 22.30 316 ALA A O 1
ATOM 2432 N N . VAL A 1 317 ? 130.308 63.785 78.528 1.00 20.95 317 VAL A N 1
ATOM 2433 C CA . VAL A 1 317 ? 131.750 63.618 78.685 1.00 23.45 317 VAL A CA 1
ATOM 2434 C C . VAL A 1 317 ? 132.414 63.392 77.337 1.00 22.09 317 VAL A C 1
ATOM 2435 O O . VAL A 1 317 ? 133.436 64.012 77.028 1.00 24.15 317 VAL A O 1
ATOM 2439 N N . GLU A 1 318 ? 131.856 62.507 76.505 1.00 20.98 318 GLU A N 1
ATOM 2440 C CA . GLU A 1 318 ? 132.545 62.198 75.263 1.00 20.18 318 GLU A CA 1
ATOM 2441 C C . GLU A 1 318 ? 132.548 63.389 74.307 1.00 23.55 318 GLU A C 1
ATOM 2442 O O . GLU A 1 318 ? 133.447 63.497 73.464 1.00 27.91 318 GLU A O 1
ATOM 2448 N N . SER A 1 319 ? 131.567 64.288 74.417 1.00 23.99 319 SER A N 1
ATOM 2449 C CA . SER A 1 319 ? 131.540 65.470 73.561 1.00 25.70 319 SER A CA 1
ATOM 2450 C C . SER A 1 319 ? 132.476 66.564 74.055 1.00 23.23 319 SER A C 1
ATOM 2451 O O . SER A 1 319 ? 132.714 67.542 73.329 1.00 24.40 319 SER A O 1
ATOM 2454 N N . GLY A 1 320 ? 132.996 66.425 75.263 1.00 21.63 320 GLY A N 1
ATOM 2455 C CA . GLY A 1 320 ? 133.805 67.466 75.859 1.00 23.49 320 GLY A CA 1
ATOM 2456 C C . GLY A 1 320 ? 133.047 68.587 76.534 1.00 23.28 320 GLY A C 1
ATOM 2457 O O . GLY A 1 320 ? 133.682 69.543 76.988 1.00 21.29 320 GLY A O 1
ATOM 2458 N N . LYS A 1 321 ? 131.718 68.490 76.668 1.00 17.96 321 LYS A N 1
ATOM 2459 C CA . LYS A 1 321 ? 130.980 69.533 77.382 1.00 21.25 321 LYS A CA 1
ATOM 2460 C C . LYS A 1 321 ? 131.322 69.572 78.859 1.00 21.29 321 LYS A C 1
ATOM 2461 O O . LYS A 1 321 ? 131.366 70.653 79.466 1.00 18.76 321 LYS A O 1
ATOM 2467 N N . VAL A 1 322 ? 131.513 68.408 79.473 1.00 19.49 322 VAL A N 1
ATOM 2468 C CA . VAL A 1 322 ? 131.836 68.323 80.891 1.00 16.23 322 VAL A CA 1
ATOM 2469 C C . VAL A 1 322 ? 132.948 67.301 81.044 1.00 16.02 322 VAL A C 1
ATOM 2470 O O . VAL A 1 322 ? 133.142 66.437 80.191 1.00 19.46 322 VAL A O 1
ATOM 2474 N N . ASP A 1 323 ? 133.671 67.391 82.163 1.00 16.61 323 ASP A N 1
ATOM 2475 C CA . ASP A 1 323 ? 134.711 66.416 82.462 1.00 16.17 323 ASP A CA 1
ATOM 2476 C C . ASP A 1 323 ? 134.203 65.251 83.287 1.00 19.95 323 ASP A C 1
ATOM 247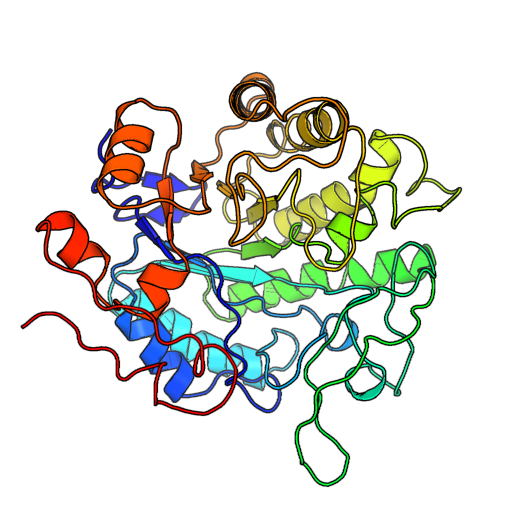7 O O . ASP A 1 323 ? 134.794 64.169 83.247 1.00 19.55 323 ASP A O 1
ATOM 2482 N N . ALA A 1 324 ? 133.145 65.464 84.057 1.00 16.33 324 ALA A N 1
ATOM 2483 C CA . ALA A 1 324 ? 132.620 64.442 84.947 1.00 16.87 324 ALA A CA 1
ATOM 2484 C C . ALA A 1 324 ? 131.184 64.830 85.264 1.00 16.86 324 ALA A C 1
ATOM 2485 O O . ALA A 1 324 ? 130.790 65.993 85.107 1.00 16.12 324 ALA A O 1
ATOM 2487 N N . VAL A 1 325 ? 130.411 63.844 85.714 1.00 17.47 325 VAL A N 1
ATOM 2488 C CA . VAL A 1 325 ? 128.998 64.028 86.034 1.00 14.09 325 VAL A CA 1
ATOM 2489 C C . VAL A 1 325 ? 128.754 63.544 87.458 1.00 15.21 325 VAL A C 1
ATOM 2490 O O . VAL A 1 325 ? 129.162 62.435 87.826 1.00 18.65 325 VAL A O 1
ATOM 2494 N N . ALA A 1 326 ? 128.106 64.388 88.251 1.00 15.66 326 ALA A N 1
ATOM 2495 C CA . ALA A 1 326 ? 127.720 64.055 89.608 1.00 16.60 326 ALA A CA 1
ATOM 2496 C C . ALA A 1 326 ? 126.247 63.687 89.621 1.00 18.58 326 ALA A C 1
ATOM 2497 O O . ALA A 1 326 ? 125.409 64.419 89.084 1.00 19.43 326 ALA A O 1
ATOM 2499 N N . PHE A 1 327 ? 125.945 62.558 90.232 1.00 16.45 327 PHE A N 1
ATOM 2500 C CA . PHE A 1 327 ? 124.587 62.051 90.356 1.00 15.65 327 PHE A CA 1
ATOM 2501 C C . PHE A 1 327 ? 124.177 62.125 91.812 1.00 19.07 327 PHE A C 1
ATOM 2502 O O . PHE A 1 327 ? 124.941 61.703 92.683 1.00 18.16 327 PHE A O 1
ATOM 2510 N N . GLY A 1 328 ? 122.967 62.620 92.065 1.00 16.13 328 GLY A N 1
ATOM 2511 C CA . GLY A 1 328 ? 122.435 62.702 93.410 1.00 19.82 328 GLY A CA 1
ATOM 2512 C C . GLY A 1 328 ? 121.471 61.568 93.715 1.00 16.03 328 GLY A C 1
ATOM 2513 O O . GLY A 1 328 ? 121.843 60.565 94.331 1.00 17.29 328 GLY A O 1
ATOM 2514 N N . LYS A 1 329 ? 120.223 61.685 93.252 1.00 17.77 329 LYS A N 1
ATOM 2515 C CA . LYS A 1 329 ? 119.211 60.703 93.620 1.00 17.61 329 LYS A CA 1
ATOM 2516 C C . LYS A 1 329 ? 119.580 59.299 93.156 1.00 18.55 329 LYS A C 1
ATOM 2517 O O . LYS A 1 329 ? 119.274 58.323 93.842 1.00 18.29 329 LYS A O 1
ATOM 2523 N N . ALA A 1 330 ? 120.274 59.166 92.029 1.00 19.76 330 ALA A N 1
ATOM 2524 C CA . ALA A 1 330 ? 120.645 57.828 91.587 1.00 18.89 330 ALA A CA 1
ATOM 2525 C C . ALA A 1 330 ? 121.642 57.178 92.543 1.00 18.30 330 ALA A C 1
ATOM 2526 O O . ALA A 1 330 ? 121.629 55.946 92.699 1.00 20.02 330 ALA A O 1
ATOM 2528 N N . PHE A 1 331 ? 122.508 57.970 93.187 1.00 18.71 331 PHE A N 1
ATOM 2529 C CA . PHE A 1 331 ? 123.420 57.401 94.180 1.00 19.11 331 PHE A CA 1
ATOM 2530 C C . PHE A 1 331 ? 122.729 57.083 95.504 1.00 19.53 331 PHE A C 1
ATOM 2531 O O . PHE A 1 331 ? 123.152 56.157 96.208 1.00 19.86 331 PHE A O 1
ATOM 2539 N N . ILE A 1 332 ? 121.656 57.798 95.864 1.00 17.96 332 ILE A N 1
ATOM 2540 C CA . ILE A 1 332 ? 120.860 57.370 97.014 1.00 17.14 332 ILE A CA 1
ATOM 2541 C C . ILE A 1 332 ? 120.462 55.917 96.853 1.00 19.19 332 ILE A C 1
ATOM 2542 O O . ILE A 1 332 ? 120.609 55.104 97.769 1.00 19.68 332 ILE A O 1
ATOM 2547 N N . ALA A 1 333 ? 119.973 55.563 95.674 1.00 16.83 333 ALA A N 1
ATOM 2548 C CA . ALA A 1 333 ? 119.288 54.294 95.483 1.00 17.77 333 ALA A CA 1
ATOM 2549 C C . ALA A 1 333 ? 120.177 53.194 94.928 1.00 18.24 333 ALA A C 1
ATOM 2550 O O . ALA A 1 333 ? 119.746 52.043 94.898 1.00 19.07 333 ALA A O 1
ATOM 2552 N N . ASN A 1 334 ? 121.389 53.517 94.473 1.00 19.44 334 ASN A N 1
ATOM 2553 C CA . ASN A 1 334 ? 122.247 52.566 93.763 1.00 20.29 334 ASN A CA 1
ATOM 2554 C C . ASN A 1 334 ? 123.651 52.684 94.326 1.00 17.85 334 ASN A C 1
ATOM 2555 O O . ASN A 1 334 ? 124.466 53.486 93.838 1.00 19.98 334 ASN A O 1
ATOM 2560 N N . PRO A 1 335 ? 123.974 51.904 95.351 1.00 22.16 335 PRO A N 1
ATOM 2561 C CA . PRO A 1 335 ? 125.332 51.996 95.905 1.00 22.14 335 PRO A CA 1
ATOM 2562 C C . PRO A 1 335 ? 126.389 51.673 94.867 1.00 20.68 335 PRO A C 1
ATOM 2563 O O . PRO A 1 335 ? 127.441 52.324 94.822 1.00 20.68 335 PRO A O 1
ATOM 2567 N N . ASP A 1 336 ? 126.124 50.682 94.018 1.00 22.11 336 ASP A N 1
ATOM 2568 C CA . ASP A 1 336 ? 127.020 50.300 92.927 1.00 20.65 336 ASP A CA 1
ATOM 2569 C C . ASP A 1 336 ? 126.590 50.926 91.610 1.00 27.61 336 ASP A C 1
ATOM 2570 O O . ASP A 1 336 ? 126.552 50.265 90.571 1.00 24.05 336 ASP A O 1
ATOM 2575 N N . LEU A 1 337 ? 126.257 52.213 91.647 1.00 22.05 337 LEU A N 1
ATOM 2576 C CA . LEU A 1 337 ? 125.858 52.930 90.439 1.00 21.73 337 LEU A CA 1
ATOM 2577 C C . LEU A 1 337 ? 126.908 52.798 89.347 1.00 24.71 337 LEU A C 1
ATOM 2578 O O . LEU A 1 337 ? 126.567 52.653 88.170 1.00 22.24 337 LEU A O 1
ATOM 2583 N N . VAL A 1 338 ? 128.191 52.860 89.716 1.00 24.76 338 VAL A N 1
ATOM 2584 C CA . VAL A 1 338 ? 129.251 52.810 88.707 1.00 23.94 338 VAL A CA 1
ATOM 2585 C C . VAL A 1 338 ? 129.154 51.522 87.899 1.00 24.24 338 VAL A C 1
ATOM 2586 O O . VAL A 1 338 ? 129.137 51.542 86.659 1.00 27.11 338 VAL A O 1
ATOM 2590 N N . ARG A 1 339 ? 129.072 50.379 88.588 1.00 23.94 339 ARG A N 1
ATOM 2591 C CA . ARG A 1 339 ? 128.960 49.100 87.889 1.00 25.72 339 ARG A CA 1
ATOM 2592 C C . ARG A 1 339 ? 127.679 49.016 87.069 1.00 27.17 339 ARG A C 1
ATOM 2593 O O . ARG A 1 339 ? 127.686 48.512 85.941 1.00 29.81 339 ARG A O 1
ATOM 2601 N N . ARG A 1 340 ? 126.562 49.488 87.622 1.00 22.93 340 ARG A N 1
ATOM 2602 C CA . ARG A 1 340 ? 125.312 49.452 86.875 1.00 23.44 340 ARG A CA 1
ATOM 2603 C C . ARG A 1 340 ? 125.416 50.279 85.600 1.00 24.29 340 ARG A C 1
ATOM 2604 O O . ARG A 1 340 ? 124.963 49.844 84.533 1.00 27.70 340 ARG A O 1
ATOM 2612 N N . LEU A 1 341 ? 126.001 51.473 85.686 1.00 24.74 341 LEU A N 1
ATOM 2613 C CA . LEU A 1 341 ? 126.140 52.286 84.480 1.00 25.68 341 LEU A CA 1
ATOM 2614 C C . LEU A 1 341 ? 127.115 51.649 83.500 1.00 26.79 341 LEU A C 1
ATOM 2615 O O . LEU A 1 341 ? 126.890 51.679 82.284 1.00 30.16 341 LEU A O 1
ATOM 2620 N N . LYS A 1 342 ? 128.215 51.089 83.997 1.00 25.70 342 LYS A N 1
ATOM 2621 C CA . LYS A 1 342 ? 129.170 50.462 83.087 1.00 27.18 342 LYS A CA 1
ATOM 2622 C C . LYS A 1 342 ? 128.517 49.340 82.298 1.00 39.11 342 LYS A C 1
ATOM 2623 O O . LYS A 1 342 ? 128.769 49.190 81.100 1.00 34.05 342 LYS A O 1
ATOM 2629 N N . ASN A 1 343 ? 127.669 48.550 82.951 1.00 32.45 343 ASN A N 1
ATOM 2630 C CA . ASN A 1 343 ? 127.050 47.377 82.350 1.00 29.28 343 ASN A CA 1
ATOM 2631 C C . ASN A 1 343 ? 125.703 47.669 81.709 1.00 27.02 343 ASN A C 1
ATOM 2632 O O . ASN A 1 343 ? 125.100 46.756 81.124 1.00 34.49 343 ASN A O 1
ATOM 2637 N N . ASP A 1 344 ? 125.227 48.904 81.802 1.00 31.85 344 ASP A N 1
ATOM 2638 C CA . ASP A 1 344 ? 123.900 49.287 81.328 1.00 34.80 344 ASP A CA 1
ATOM 2639 C C . ASP A 1 344 ? 122.827 48.450 82.017 1.00 32.29 344 ASP A C 1
ATOM 2640 O O . ASP A 1 344 ? 121.878 47.979 81.393 1.00 34.43 344 ASP A O 1
ATOM 2645 N N . ALA A 1 345 ? 122.984 48.265 83.315 1.00 31.87 345 ALA A N 1
ATOM 2646 C CA . ALA A 1 345 ? 122.035 47.483 84.089 1.00 35.13 345 ALA A CA 1
ATOM 2647 C C . ALA A 1 345 ? 120.912 48.375 84.594 1.00 32.87 345 ALA A C 1
ATOM 2648 O O . ALA A 1 345 ? 121.081 49.588 84.703 1.00 30.65 345 ALA A O 1
ATOM 2650 N N . PRO A 1 346 ? 119.758 47.806 84.940 1.00 32.94 346 PRO A N 1
ATOM 2651 C CA . PRO A 1 346 ? 118.680 48.627 85.507 1.00 35.34 346 PRO A CA 1
ATOM 2652 C C . PRO A 1 346 ? 119.081 49.232 86.846 1.00 29.24 346 PRO A C 1
ATOM 2653 O O . PRO A 1 346 ? 119.924 48.700 87.567 1.00 32.53 346 PRO A O 1
ATOM 2657 N N . LEU A 1 347 ? 118.470 50.370 87.164 1.00 28.58 347 LEU A N 1
ATOM 2658 C CA . LEU A 1 347 ? 118.733 51.092 88.401 1.00 28.87 347 LEU A CA 1
ATOM 2659 C C . LEU A 1 347 ? 117.584 50.904 89.381 1.00 31.90 347 LEU A C 1
ATOM 2660 O O . LEU A 1 347 ? 116.428 50.748 88.985 1.00 34.91 347 LEU A O 1
ATOM 2665 N N . ASN A 1 348 ? 117.912 50.911 90.672 1.00 25.65 348 ASN A N 1
ATOM 2666 C CA . ASN A 1 348 ? 116.878 50.995 91.691 1.00 26.45 348 ASN A CA 1
ATOM 2667 C C . ASN A 1 348 ? 116.267 52.392 91.677 1.00 24.16 348 ASN A C 1
ATOM 2668 O O . ASN A 1 348 ? 116.943 53.378 91.382 1.00 25.06 348 ASN A O 1
ATOM 2673 N N . ALA A 1 349 ? 114.990 52.474 92.057 1.00 28.39 349 ALA A N 1
ATOM 2674 C CA . ALA A 1 349 ? 114.287 53.752 92.165 1.00 29.38 349 ALA A CA 1
ATOM 2675 C C . ALA A 1 349 ? 114.460 54.353 93.569 1.00 25.81 349 ALA A C 1
ATOM 2676 O O . ALA A 1 349 ? 114.346 53.631 94.573 1.00 26.22 349 ALA A O 1
ATOM 2678 N N . PRO A 1 350 ? 114.712 55.657 93.695 1.00 24.21 350 PRO A N 1
ATOM 2679 C CA . PRO A 1 350 ? 114.831 56.250 95.031 1.00 21.90 350 PRO A CA 1
ATOM 2680 C C . PRO A 1 350 ? 113.484 56.318 95.740 1.00 27.94 350 PRO A C 1
ATOM 2681 O O . PRO A 1 350 ? 112.432 56.493 95.119 1.00 31.47 350 PRO A O 1
ATOM 2685 N N . ASN A 1 351 ? 113.530 56.183 97.065 1.00 22.45 351 ASN A N 1
ATOM 2686 C CA . ASN A 1 351 ? 112.356 56.290 97.931 1.00 21.13 351 ASN A CA 1
ATOM 2687 C C . ASN A 1 351 ? 112.402 57.645 98.638 1.00 28.12 351 ASN A C 1
ATOM 2688 O O . ASN A 1 351 ? 113.065 57.804 99.670 1.00 23.55 351 ASN A O 1
ATOM 2693 N N . GLN A 1 352 ? 111.701 58.633 98.077 1.00 23.52 352 GLN A N 1
ATOM 2694 C CA . GLN A 1 352 ? 111.771 59.987 98.619 1.00 21.85 352 GLN A CA 1
ATOM 2695 C C . GLN A 1 352 ? 111.400 60.078 100.095 1.00 20.75 352 GLN A C 1
ATOM 2696 O O . GLN A 1 352 ? 112.033 60.874 100.815 1.00 22.64 352 GLN A O 1
ATOM 2702 N N . PRO A 1 353 ? 110.420 59.333 100.606 1.00 23.99 353 PRO A N 1
ATOM 2703 C CA . PRO A 1 353 ? 110.060 59.462 102.030 1.00 20.76 353 PRO A CA 1
ATOM 2704 C C . PRO A 1 353 ? 111.173 59.123 103.001 1.00 25.27 353 PRO A C 1
ATOM 2705 O O . PRO A 1 353 ? 111.062 59.487 104.177 1.00 27.57 353 PRO A O 1
ATOM 2709 N N . THR A 1 354 ? 112.211 58.398 102.576 1.00 19.76 354 THR A N 1
ATOM 2710 C CA . THR A 1 354 ? 113.328 58.084 103.458 1.00 18.76 354 THR A CA 1
ATOM 2711 C C . THR A 1 354 ? 114.588 58.860 103.088 1.00 22.69 354 THR A C 1
ATOM 2712 O O . THR A 1 354 ? 115.689 58.519 103.538 1.00 19.12 354 THR A O 1
ATOM 2716 N N . PHE A 1 355 ? 114.456 59.929 102.299 1.00 18.79 355 PHE A N 1
ATOM 2717 C CA . PHE A 1 355 ? 115.631 60.750 102.010 1.00 16.59 355 PHE A CA 1
ATOM 2718 C C . PHE A 1 355 ? 116.196 61.362 103.287 1.00 20.87 355 PHE A C 1
ATOM 2719 O O . PHE A 1 355 ? 117.418 61.366 103.489 1.00 17.19 355 PHE A O 1
ATOM 2727 N N . TYR A 1 356 ? 115.328 61.876 104.166 1.00 17.48 356 TYR A N 1
ATOM 2728 C CA . TYR A 1 356 ? 115.769 62.706 105.286 1.00 19.50 356 TYR A CA 1
ATOM 2729 C C . TYR A 1 356 ? 115.393 62.070 106.608 1.00 24.81 356 TYR A C 1
ATOM 2730 O O . TYR A 1 356 ? 114.216 61.782 106.846 1.00 23.33 356 TYR A O 1
ATOM 2739 N N . GLY A 1 357 ? 116.390 61.881 107.474 1.00 19.40 357 GLY A N 1
ATOM 2740 C CA . GLY A 1 357 ? 116.158 61.377 108.810 1.00 20.98 357 GLY A CA 1
ATOM 2741 C C . GLY A 1 357 ? 115.935 59.878 108.820 1.00 20.42 357 GLY A C 1
ATOM 2742 O O . GLY A 1 357 ? 116.005 59.193 107.800 1.00 21.43 357 GLY A O 1
ATOM 2743 N N . GLY A 1 358 ? 115.654 59.371 110.012 1.00 23.28 358 GLY A N 1
ATOM 2744 C CA . GLY A 1 358 ? 115.407 57.948 110.170 1.00 23.25 358 GLY A CA 1
ATOM 2745 C C . GLY A 1 358 ? 116.697 57.158 110.336 1.00 23.27 358 GLY A C 1
ATOM 2746 O O . GLY A 1 358 ? 117.694 57.639 110.880 1.00 23.22 358 GLY A O 1
ATOM 2747 N N . GLY A 1 359 ? 116.673 55.926 109.839 1.00 23.65 359 GLY A N 1
ATOM 2748 C CA . GLY A 1 359 ? 117.756 54.986 110.060 1.00 20.61 359 GLY A CA 1
ATOM 2749 C C . GLY A 1 359 ? 118.158 54.281 108.779 1.00 17.54 359 GLY A C 1
ATOM 2750 O O . GLY A 1 359 ? 118.270 54.889 107.711 1.00 19.60 359 GLY A O 1
ATOM 2751 N N . ALA A 1 360 ? 118.449 52.987 108.912 1.00 21.10 360 ALA A N 1
ATOM 2752 C CA . ALA A 1 360 ? 119.031 52.245 107.796 1.00 18.63 360 ALA A CA 1
ATOM 2753 C C . ALA A 1 360 ? 118.070 52.154 106.625 1.00 18.78 360 ALA A C 1
ATOM 2754 O O . ALA A 1 360 ? 118.504 52.121 105.467 1.00 19.08 360 ALA A O 1
ATOM 2756 N N . GLU A 1 361 ? 116.772 52.117 106.902 1.00 21.58 361 GLU A N 1
ATOM 2757 C CA . GLU A 1 361 ? 115.793 51.964 105.833 1.00 19.43 361 GLU A CA 1
ATOM 2758 C C . GLU A 1 361 ? 115.850 53.161 104.888 1.00 19.01 361 GLU A C 1
ATOM 2759 O O . GLU A 1 361 ? 115.767 54.315 105.316 1.00 21.46 361 GLU A O 1
ATOM 2765 N N . GLY A 1 362 ? 116.008 52.883 103.597 1.00 19.99 362 GLY A N 1
ATOM 2766 C CA . GLY A 1 362 ? 116.190 53.945 102.616 1.00 18.21 362 GLY A CA 1
ATOM 2767 C C . GLY A 1 362 ? 117.529 54.639 102.681 1.00 18.87 362 GLY A C 1
ATOM 2768 O O . GLY A 1 362 ? 117.671 55.761 102.172 1.00 18.47 362 GLY A O 1
ATOM 2769 N N . TYR A 1 363 ? 118.529 53.983 103.269 1.00 18.08 363 TYR A N 1
ATOM 2770 C CA . TYR A 1 363 ? 119.846 54.577 103.465 1.00 17.16 363 TYR A CA 1
ATOM 2771 C C . TYR A 1 363 ? 120.920 53.558 103.107 1.00 16.80 363 TYR A C 1
ATOM 2772 O O . TYR A 1 363 ? 121.635 53.724 102.110 1.00 18.05 363 TYR A O 1
ATOM 2781 N N . THR A 1 364 ? 121.028 52.498 103.892 1.00 17.34 364 THR A N 1
ATOM 2782 C CA . THR A 1 364 ? 122.027 51.462 103.650 1.00 18.41 364 THR A CA 1
ATOM 2783 C C . THR A 1 364 ? 121.432 50.160 103.124 1.00 21.57 364 THR A C 1
ATOM 2784 O O . THR A 1 364 ? 122.174 49.181 102.924 1.00 20.13 364 THR A O 1
ATOM 2788 N N . ASP A 1 365 ? 120.120 50.100 102.897 1.00 21.38 365 ASP A N 1
ATOM 2789 C CA . ASP A 1 365 ? 119.493 48.846 102.503 1.00 20.03 365 ASP A CA 1
ATOM 2790 C C . ASP A 1 365 ? 119.056 48.828 101.050 1.00 20.30 365 ASP A C 1
ATOM 2791 O O . ASP A 1 365 ? 118.304 47.933 100.658 1.00 23.79 365 ASP A O 1
ATOM 2796 N N . TYR A 1 366 ? 119.486 49.790 100.236 1.00 19.63 366 TYR A N 1
ATOM 2797 C CA . TYR A 1 366 ? 119.286 49.626 98.806 1.00 21.02 366 TYR A CA 1
ATOM 2798 C C . TYR A 1 366 ? 120.256 48.571 98.283 1.00 25.58 366 TYR A C 1
ATOM 2799 O O . TYR A 1 366 ? 121.454 48.642 98.577 1.00 24.12 366 TYR A O 1
ATOM 2808 N N . PRO A 1 367 ? 119.800 47.620 97.484 1.00 22.35 367 PRO A N 1
ATOM 2809 C CA . PRO A 1 367 ? 120.658 46.502 97.098 1.00 27.62 367 PRO A CA 1
ATOM 2810 C C . PRO A 1 367 ? 121.618 46.838 95.972 1.00 27.80 367 PRO A C 1
ATOM 2811 O O . PRO A 1 367 ? 121.328 47.636 95.073 1.00 27.93 367 PRO A O 1
ATOM 2815 N N . ALA A 1 368 ? 122.784 46.211 96.049 1.00 25.97 368 ALA A N 1
ATOM 2816 C CA . ALA A 1 368 ? 123.702 46.157 94.928 1.00 32.75 368 ALA A CA 1
ATOM 2817 C C . ALA A 1 368 ? 123.324 45.000 94.007 1.00 32.77 368 ALA A C 1
ATOM 2818 O O . ALA A 1 368 ? 122.506 44.140 94.338 1.00 36.13 368 ALA A O 1
ATOM 2820 N N . LEU A 1 369 ? 123.927 44.994 92.826 1.00 30.20 369 LEU A N 1
ATOM 2821 C CA . LEU A 1 369 ? 123.745 43.885 91.907 1.00 29.66 369 LEU A CA 1
ATOM 2822 C C . LEU A 1 369 ? 124.332 42.597 92.489 1.00 35.13 369 LEU A C 1
ATOM 2823 O O . LEU A 1 369 ? 125.237 42.616 93.330 1.00 37.04 369 LEU A O 1
ATOM 2828 N N . ALA A 1 370 ? 123.829 41.472 91.997 1.00 50.24 370 ALA A N 1
ATOM 2829 C CA . ALA A 1 370 ? 124.352 40.160 92.372 1.00 63.33 370 ALA A CA 1
ATOM 2830 C C . ALA A 1 370 ? 125.879 40.161 92.411 1.00 62.22 370 ALA A C 1
ATOM 2831 O O . ALA A 1 370 ? 126.535 40.561 91.445 1.00 63.27 370 ALA A O 1
#